Protein AF-A0A661P911-F1 (afdb_monomer)

Foldseek 3Di:
DLQAFAEAEAAAEAEFQAEDFQADDFQGAGRQWWGFADAQAWWDDQFTWGGWDAEDAPFLDTWAIWAGAAQAWTGWTGWDDDDPPDTIGTTGTGHNHNDDPVCVPQHWWIWTYWWYGHHPPDPKDTWTTKITFGGYEYAYAYEYEQELNGEYFREIHEWDAIESITWIYWIFFGYYHYHYPYYHYYNNYYYDRGIYYIYDYDHD

Mean predicted aligned error: 4.5 Å

Structure (mmCIF, N/CA/C/O backbone):
data_AF-A0A661P911-F1
#
_entry.id   AF-A0A661P911-F1
#
loop_
_atom_site.group_PDB
_atom_site.id
_atom_site.type_symbol
_atom_site.label_atom_id
_atom_site.label_alt_id
_atom_site.label_comp_id
_atom_site.label_asym_id
_atom_site.label_entity_id
_atom_site.label_seq_id
_atom_site.pdbx_PDB_ins_code
_atom_site.Cartn_x
_atom_site.Cartn_y
_atom_site.Cartn_z
_atom_site.occupancy
_atom_site.B_iso_or_equiv
_atom_site.auth_seq_id
_atom_site.auth_comp_id
_atom_site.auth_asym_id
_atom_site.auth_atom_id
_atom_site.pdbx_PDB_model_num
ATOM 1 N N . MET A 1 1 ? 5.993 -13.440 -1.292 1.00 37.09 1 MET A N 1
ATOM 2 C CA . MET A 1 1 ? 4.939 -13.949 -0.384 1.00 37.09 1 MET A CA 1
ATOM 3 C C . MET A 1 1 ? 4.801 -13.019 0.808 1.00 37.09 1 MET A C 1
ATOM 5 O O . MET A 1 1 ? 5.767 -12.871 1.540 1.00 37.09 1 MET A O 1
ATOM 9 N N . GLY A 1 2 ? 3.599 -12.496 1.036 1.00 48.66 2 GLY A N 1
ATOM 10 C CA . GLY A 1 2 ? 3.079 -12.134 2.353 1.00 48.66 2 GLY A CA 1
ATOM 11 C C . GLY A 1 2 ? 1.620 -12.583 2.393 1.00 48.66 2 GLY A C 1
ATOM 12 O O . GLY A 1 2 ? 0.729 -11.763 2.309 1.00 48.66 2 GLY A O 1
ATOM 13 N N . ALA A 1 3 ? 1.356 -13.893 2.383 1.00 66.25 3 ALA A N 1
ATOM 14 C CA . ALA A 1 3 ? 0.047 -14.440 1.987 1.00 66.25 3 ALA A CA 1
ATOM 15 C C . ALA A 1 3 ? -1.102 -14.227 2.993 1.00 66.25 3 ALA A C 1
ATOM 17 O O . ALA A 1 3 ? -2.236 -14.582 2.689 1.00 66.25 3 ALA A O 1
ATOM 18 N N . ASN A 1 4 ? -0.830 -13.673 4.177 1.00 88.50 4 ASN A N 1
ATOM 19 C CA . ASN A 1 4 ? -1.811 -13.607 5.254 1.00 88.50 4 ASN A CA 1
ATOM 20 C C . ASN A 1 4 ? -1.926 -12.190 5.806 1.00 88.50 4 ASN A C 1
ATOM 22 O O . ASN A 1 4 ? -0.929 -11.602 6.227 1.00 88.50 4 ASN A O 1
ATOM 26 N N . ALA A 1 5 ? -3.157 -11.686 5.839 1.00 93.31 5 ALA A N 1
ATOM 27 C CA . ALA A 1 5 ? -3.499 -10.491 6.590 1.00 93.31 5 ALA A CA 1
ATOM 28 C C . ALA A 1 5 ? -3.227 -10.695 8.091 1.00 93.31 5 ALA A C 1
ATOM 30 O O . ALA A 1 5 ? -3.344 -11.808 8.613 1.00 93.31 5 ALA A O 1
ATOM 31 N N . LEU A 1 6 ? -2.900 -9.612 8.794 1.00 95.81 6 LEU A N 1
ATOM 32 C CA . LEU A 1 6 ? -2.854 -9.607 10.252 1.00 95.81 6 LEU A CA 1
ATOM 33 C C . LEU A 1 6 ? -4.281 -9.486 10.788 1.00 95.81 6 LEU A C 1
ATOM 35 O O . LEU A 1 6 ? -5.000 -8.560 10.425 1.00 95.81 6 LEU A O 1
ATOM 39 N N . VAL A 1 7 ? -4.682 -10.389 11.679 1.00 96.75 7 VAL A N 1
ATOM 40 C CA . VAL A 1 7 ? -5.990 -10.333 12.339 1.00 96.75 7 VAL A CA 1
ATOM 41 C C . VAL A 1 7 ? -5.791 -10.314 13.849 1.00 96.75 7 VAL A C 1
ATOM 43 O O . VAL A 1 7 ? -5.142 -11.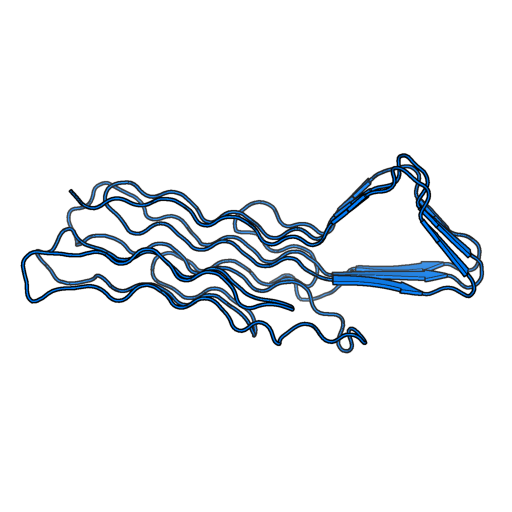199 14.405 1.00 96.75 7 VAL A O 1
ATOM 46 N N . LEU A 1 8 ? -6.362 -9.310 14.512 1.00 97.44 8 LEU A N 1
ATOM 47 C CA . LEU A 1 8 ? -6.410 -9.183 15.964 1.00 97.44 8 LEU A CA 1
ATOM 48 C C . LEU A 1 8 ? -7.851 -9.395 16.432 1.00 97.44 8 LEU A C 1
ATOM 50 O O . LEU A 1 8 ? -8.739 -8.634 16.054 1.00 97.44 8 LEU A O 1
ATOM 54 N N . LEU A 1 9 ? -8.078 -10.419 17.256 1.00 98.06 9 LEU A N 1
ATOM 55 C CA . LEU A 1 9 ? -9.373 -10.684 17.885 1.00 98.06 9 LEU A CA 1
ATOM 56 C C . LEU A 1 9 ? -9.284 -10.355 19.374 1.00 98.06 9 LEU A C 1
ATOM 58 O O . LEU A 1 9 ? -8.458 -10.931 20.085 1.00 98.06 9 LEU A O 1
ATOM 62 N N . VAL A 1 10 ? -10.137 -9.447 19.846 1.00 98.38 10 VAL A N 1
ATOM 63 C CA . VAL A 1 10 ? -10.096 -8.934 21.219 1.00 98.38 10 VAL A CA 1
ATOM 64 C C . VAL A 1 10 ? -11.460 -9.079 21.894 1.00 98.38 10 VAL A C 1
ATOM 66 O O . VAL A 1 10 ? -12.477 -8.562 21.434 1.00 98.38 10 VAL A O 1
ATOM 69 N N . SER A 1 11 ? -11.477 -9.777 23.030 1.00 97.62 11 SER A N 1
ATOM 70 C CA . SER A 1 11 ? -12.652 -9.887 23.900 1.00 97.62 11 SER A CA 1
ATOM 71 C C . SER A 1 11 ? -12.699 -8.685 24.845 1.00 97.62 11 SER A C 1
ATOM 73 O O . SER A 1 11 ? -12.284 -8.784 25.998 1.00 97.62 11 SER A O 1
ATOM 75 N N . GLY A 1 12 ? -13.158 -7.538 24.355 1.00 97.94 12 GLY A N 1
ATOM 76 C CA . GLY A 1 12 ? -13.284 -6.315 25.145 1.00 97.94 12 GLY A CA 1
ATOM 77 C C . GLY A 1 12 ? -13.049 -5.064 24.317 1.00 97.94 12 GLY A C 1
ATOM 78 O O . GLY A 1 12 ? -13.291 -5.060 23.110 1.00 97.94 12 GLY A O 1
ATOM 79 N N . ASP A 1 13 ? -12.587 -4.016 24.990 1.00 98.56 13 ASP A N 1
ATOM 80 C CA . ASP A 1 13 ? -12.221 -2.751 24.366 1.00 98.56 13 ASP A CA 1
ATOM 81 C C . ASP A 1 13 ? -10.786 -2.790 23.822 1.00 98.56 13 ASP A C 1
ATOM 83 O O . ASP A 1 13 ? -9.890 -3.409 24.402 1.00 98.56 13 ASP A O 1
ATOM 87 N N . VAL A 1 14 ? -10.570 -2.091 22.712 1.00 98.62 14 VAL A N 1
ATOM 88 C CA . VAL A 1 14 ? -9.270 -1.858 22.087 1.00 98.62 14 VAL A CA 1
ATOM 89 C C . VAL A 1 14 ? -8.980 -0.366 22.120 1.00 98.62 14 VAL A C 1
ATOM 91 O O . VAL A 1 14 ? -9.755 0.438 21.603 1.00 98.62 14 VAL A O 1
ATOM 94 N N . GLN A 1 15 ? -7.825 -0.007 22.673 1.00 98.50 15 GLN A N 1
ATOM 95 C CA . GLN A 1 15 ? -7.293 1.348 22.629 1.00 98.50 15 GLN A CA 1
ATOM 96 C C . GLN A 1 15 ? -5.965 1.350 21.870 1.00 98.50 15 GLN A C 1
ATOM 98 O O . GLN A 1 15 ? -5.050 0.595 22.200 1.00 98.50 15 GLN A O 1
ATOM 103 N N . ILE A 1 16 ? -5.871 2.191 20.841 1.00 98.44 16 ILE A N 1
ATOM 104 C CA . ILE A 1 16 ? -4.673 2.354 20.015 1.00 98.44 16 ILE A CA 1
ATOM 105 C C . ILE A 1 16 ? -4.121 3.751 20.272 1.00 98.44 16 ILE A C 1
ATOM 107 O O . ILE A 1 16 ? -4.610 4.729 19.708 1.00 98.44 16 ILE A O 1
ATOM 111 N N . ASP A 1 17 ? -3.105 3.821 21.134 1.00 98.06 17 ASP A N 1
ATOM 112 C CA . ASP A 1 17 ? -2.411 5.069 21.488 1.00 98.06 17 ASP A CA 1
ATOM 113 C C . ASP A 1 17 ? -1.090 5.282 20.748 1.00 98.06 17 ASP A C 1
ATOM 115 O O . ASP A 1 17 ? -0.500 6.360 20.821 1.00 98.06 17 ASP A O 1
ATOM 119 N N . GLY A 1 18 ? -0.622 4.248 20.051 1.00 97.56 18 GLY A N 1
ATOM 120 C CA . GLY A 1 18 ? 0.637 4.246 19.320 1.00 97.56 18 GLY A CA 1
ATOM 121 C C . GLY A 1 18 ? 0.460 3.809 17.873 1.00 97.56 18 GLY A C 1
ATOM 122 O O . GLY A 1 18 ? -0.617 3.928 17.291 1.00 97.56 18 GLY A O 1
ATOM 123 N N . ARG A 1 19 ? 1.540 3.282 17.295 1.00 98.12 19 ARG A N 1
ATOM 124 C CA . ARG A 1 19 ? 1.601 2.908 15.883 1.00 98.12 19 ARG A CA 1
ATOM 125 C C . ARG A 1 19 ? 1.423 1.407 15.674 1.00 98.12 19 ARG A C 1
ATOM 127 O O . ARG A 1 19 ? 2.188 0.612 16.213 1.00 98.12 19 ARG A O 1
ATOM 134 N N . ILE A 1 20 ? 0.493 1.043 14.796 1.00 98.06 20 ILE A N 1
ATOM 135 C CA . ILE A 1 20 ? 0.423 -0.263 14.136 1.00 98.06 20 ILE A CA 1
ATOM 136 C C . ILE A 1 20 ? 0.818 -0.057 12.673 1.00 98.06 20 ILE A C 1
ATOM 138 O O . ILE A 1 20 ? 0.279 0.815 11.995 1.00 98.06 20 ILE A O 1
ATOM 142 N N . THR A 1 21 ? 1.759 -0.850 12.168 1.00 97.31 21 THR A N 1
ATOM 143 C CA . THR A 1 21 ? 2.125 -0.815 10.750 1.00 97.31 21 THR A CA 1
ATOM 144 C C . THR A 1 21 ? 2.051 -2.208 10.148 1.00 97.31 21 THR A C 1
ATOM 146 O O . THR A 1 21 ? 2.633 -3.161 10.657 1.00 97.31 21 THR A O 1
ATOM 149 N N . VAL A 1 22 ? 1.302 -2.301 9.058 1.00 97.00 22 VAL A N 1
ATOM 150 C CA . VAL A 1 22 ? 1.354 -3.382 8.073 1.00 97.00 22 VAL A CA 1
ATOM 151 C C . VAL A 1 22 ? 1.816 -2.829 6.722 1.00 97.00 22 VAL A C 1
ATOM 153 O O . VAL A 1 22 ? 1.658 -3.491 5.704 1.00 97.00 22 VAL A O 1
ATOM 156 N N . ALA A 1 23 ? 2.357 -1.606 6.683 1.00 97.00 23 ALA A N 1
ATOM 157 C CA . ALA A 1 23 ? 2.935 -1.029 5.478 1.00 97.00 23 ALA A CA 1
ATOM 158 C C . ALA A 1 23 ? 4.144 -1.848 4.998 1.00 97.00 23 ALA A C 1
ATOM 160 O O . ALA A 1 23 ? 4.754 -2.603 5.753 1.00 97.00 23 ALA A O 1
ATOM 161 N N . THR A 1 24 ? 4.461 -1.696 3.722 1.00 93.31 24 THR A N 1
ATOM 162 C CA . THR A 1 24 ? 5.647 -2.287 3.091 1.00 93.31 24 THR A CA 1
ATOM 163 C C . THR A 1 24 ? 6.900 -1.450 3.352 1.00 93.31 24 THR A C 1
ATOM 165 O O . THR A 1 24 ? 6.819 -0.248 3.612 1.00 93.31 24 THR A O 1
ATOM 168 N N . GLU A 1 25 ? 8.059 -2.086 3.209 1.00 85.75 25 GLU A N 1
ATOM 169 C CA . GLU A 1 25 ? 9.367 -1.429 3.135 1.00 85.75 25 GLU A CA 1
ATOM 170 C C . GLU A 1 25 ? 9.929 -1.688 1.731 1.00 85.75 25 GLU A C 1
ATOM 172 O O . GLU A 1 25 ? 10.211 -2.832 1.359 1.00 85.75 25 GLU A O 1
ATOM 177 N N . ASP A 1 26 ? 10.005 -0.636 0.914 1.00 89.06 26 ASP A N 1
ATOM 178 C CA . ASP A 1 26 ? 10.434 -0.693 -0.489 1.00 89.06 26 ASP A CA 1
ATOM 179 C C . ASP A 1 26 ? 9.675 -1.759 -1.301 1.00 89.06 26 ASP A C 1
ATOM 181 O O . ASP A 1 26 ? 8.447 -1.715 -1.384 1.00 89.06 26 ASP A O 1
ATOM 185 N N . ALA A 1 27 ? 10.386 -2.727 -1.891 1.00 90.81 27 ALA A N 1
ATOM 186 C CA . ALA A 1 27 ? 9.832 -3.811 -2.704 1.00 90.81 27 ALA A CA 1
ATOM 187 C C . ALA A 1 27 ? 9.199 -4.956 -1.880 1.00 90.81 27 ALA A C 1
ATOM 189 O O . ALA A 1 27 ? 8.497 -5.811 -2.438 1.00 90.81 27 ALA A O 1
ATOM 190 N N . THR A 1 28 ? 9.448 -5.002 -0.565 1.00 93.75 28 THR A N 1
ATOM 191 C CA . THR A 1 28 ? 9.055 -6.120 0.306 1.00 93.75 28 THR A CA 1
ATOM 192 C C . THR A 1 28 ? 7.660 -5.916 0.874 1.00 93.75 28 THR A C 1
ATOM 194 O O . THR A 1 28 ? 7.488 -5.214 1.865 1.00 93.75 28 THR A O 1
ATOM 197 N N . ALA A 1 29 ? 6.685 -6.600 0.276 1.00 95.25 29 ALA A N 1
ATOM 198 C CA . ALA A 1 29 ? 5.273 -6.517 0.639 1.00 95.25 29 ALA A CA 1
ATOM 199 C C . ALA A 1 29 ? 4.984 -6.605 2.145 1.00 95.25 29 ALA A C 1
ATOM 201 O O . ALA A 1 29 ? 5.558 -7.435 2.857 1.00 95.25 29 ALA A O 1
ATOM 202 N N . GLY A 1 30 ? 3.991 -5.833 2.592 1.00 95.69 30 GLY A N 1
ATOM 203 C CA . GLY A 1 30 ? 3.436 -5.965 3.937 1.00 95.69 30 GLY A CA 1
ATOM 204 C C . GLY A 1 30 ? 2.641 -7.271 4.134 1.00 95.69 30 GLY A C 1
ATOM 205 O O . GLY A 1 30 ? 2.329 -7.973 3.165 1.00 95.69 30 GLY A O 1
ATOM 206 N N . PRO A 1 31 ? 2.257 -7.618 5.378 1.00 95.50 31 PRO A N 1
ATOM 207 C CA . PRO A 1 31 ? 1.421 -8.788 5.662 1.00 95.50 31 PRO A CA 1
ATOM 208 C C . PRO A 1 31 ? 0.109 -8.764 4.868 1.00 95.50 31 PRO A C 1
ATOM 210 O O . PRO A 1 31 ? -0.667 -7.832 5.009 1.00 95.50 31 PRO A O 1
ATOM 213 N N . GLY A 1 32 ? -0.164 -9.759 4.029 1.00 94.31 32 GLY A N 1
ATOM 214 C CA . GLY A 1 32 ? -1.353 -9.812 3.167 1.00 94.31 32 GLY A CA 1
ATOM 215 C C . GLY A 1 32 ? -1.187 -9.103 1.818 1.00 94.31 32 GLY A C 1
ATOM 216 O O . GLY A 1 32 ? -2.081 -9.208 0.979 1.00 94.31 32 GLY A O 1
ATOM 217 N N . GLY A 1 33 ? -0.081 -8.383 1.606 1.00 95.81 33 GLY A N 1
ATOM 218 C CA . GLY A 1 33 ? 0.253 -7.701 0.357 1.00 95.81 33 GLY A CA 1
ATOM 219 C C . GLY A 1 33 ? 1.083 -8.556 -0.608 1.00 95.81 33 GLY A C 1
ATOM 220 O O . GLY A 1 33 ? 1.529 -9.668 -0.297 1.00 95.81 33 GLY A O 1
ATOM 221 N N . TYR A 1 34 ? 1.323 -8.002 -1.795 1.00 96.94 34 TYR A N 1
ATOM 222 C CA . TYR A 1 34 ? 2.104 -8.626 -2.864 1.00 96.94 34 TYR A CA 1
ATOM 223 C C . TYR A 1 34 ? 3.406 -7.877 -3.151 1.00 96.94 34 TYR A C 1
ATOM 225 O O . TYR A 1 34 ? 3.497 -6.666 -2.959 1.00 96.94 34 TYR A O 1
ATOM 233 N N . ALA A 1 35 ? 4.436 -8.612 -3.574 1.00 96.94 35 ALA A N 1
ATOM 234 C CA . ALA A 1 35 ? 5.762 -8.051 -3.810 1.00 96.94 35 ALA A CA 1
ATOM 235 C C . ALA A 1 35 ? 5.790 -7.182 -5.072 1.00 96.94 35 ALA A C 1
ATOM 237 O O . ALA A 1 35 ? 5.027 -7.405 -6.015 1.00 96.94 35 ALA A O 1
ATOM 238 N N . GLY A 1 36 ? 6.690 -6.202 -5.089 1.00 97.31 36 GLY A N 1
ATOM 239 C CA . GLY A 1 36 ? 7.005 -5.472 -6.310 1.00 97.31 36 GLY A CA 1
ATOM 240 C C . GLY A 1 36 ? 7.669 -6.368 -7.356 1.00 97.31 36 GLY A C 1
ATOM 241 O O . GLY A 1 36 ? 8.232 -7.418 -7.040 1.00 97.31 36 GLY A O 1
ATOM 242 N N . GLY A 1 37 ? 7.597 -5.950 -8.615 1.00 97.38 37 GLY A N 1
ATOM 243 C CA . GLY A 1 37 ? 8.190 -6.667 -9.735 1.00 97.38 37 GLY A CA 1
ATOM 244 C C . GLY A 1 37 ? 9.710 -6.611 -9.687 1.00 97.38 37 GLY A C 1
ATOM 245 O O . GLY A 1 37 ? 10.296 -5.584 -9.336 1.00 97.38 37 GLY A O 1
ATOM 246 N N . ALA A 1 38 ? 10.354 -7.705 -10.085 1.00 96.00 38 ALA A N 1
ATOM 247 C CA . ALA A 1 38 ? 11.765 -7.673 -10.425 1.00 96.00 38 ALA A CA 1
ATOM 248 C C . ALA A 1 38 ? 11.993 -6.791 -11.665 1.00 96.00 38 ALA A C 1
ATOM 250 O O . ALA A 1 38 ? 11.060 -6.392 -12.365 1.00 96.00 38 ALA A O 1
ATOM 251 N N . VAL A 1 39 ? 13.259 -6.499 -11.953 1.00 93.25 39 VAL A N 1
ATOM 252 C CA . VAL A 1 39 ? 13.665 -5.758 -13.154 1.00 93.25 39 VAL A CA 1
ATOM 253 C C . VAL A 1 39 ? 13.028 -6.360 -14.408 1.00 93.25 39 VAL A C 1
ATOM 255 O O . VAL A 1 39 ? 13.153 -7.555 -14.668 1.00 93.25 39 VAL A O 1
ATOM 258 N N . GLY A 1 40 ? 12.348 -5.517 -15.184 1.00 93.00 40 GLY A N 1
ATOM 259 C CA . GLY A 1 40 ? 11.682 -5.888 -16.429 1.00 93.00 40 GLY A CA 1
ATOM 260 C C . GLY A 1 40 ? 10.414 -6.728 -16.261 1.00 93.00 40 GLY A C 1
ATOM 261 O O . GLY A 1 40 ? 9.873 -7.191 -17.265 1.00 93.00 40 GLY A O 1
ATOM 262 N N . THR A 1 41 ? 9.922 -6.943 -15.037 1.00 96.75 41 THR A N 1
ATOM 263 C CA . THR A 1 41 ? 8.712 -7.735 -14.786 1.00 96.75 41 THR A CA 1
ATOM 264 C C . THR A 1 41 ? 7.587 -6.890 -14.204 1.00 96.75 41 THR A C 1
ATOM 266 O O . THR A 1 41 ? 7.806 -5.874 -13.542 1.00 96.75 41 THR A O 1
ATOM 269 N N . ALA A 1 42 ? 6.351 -7.329 -14.447 1.00 98.00 42 ALA A N 1
ATOM 270 C CA . ALA A 1 42 ? 5.197 -6.832 -13.709 1.00 98.00 42 ALA A CA 1
ATOM 271 C C . ALA A 1 42 ? 5.372 -7.097 -12.205 1.00 98.00 42 ALA A C 1
ATOM 273 O O . ALA A 1 42 ? 6.169 -7.957 -11.808 1.00 98.00 42 ALA A O 1
ATOM 274 N N . GLY A 1 43 ? 4.632 -6.352 -11.387 1.00 97.56 43 GLY A N 1
ATOM 275 C CA . GLY A 1 43 ? 4.515 -6.666 -9.967 1.00 97.56 43 GLY A CA 1
ATOM 276 C C . GLY A 1 43 ? 3.660 -7.903 -9.713 1.00 97.56 43 GLY A C 1
ATOM 277 O O . GLY A 1 43 ? 3.011 -8.429 -10.621 1.00 97.56 43 GLY A O 1
ATOM 278 N N . ASP A 1 44 ? 3.632 -8.348 -8.461 1.00 96.94 44 ASP A N 1
ATOM 279 C CA . ASP A 1 44 ? 2.738 -9.418 -8.040 1.00 96.94 44 ASP A CA 1
ATOM 280 C C . ASP A 1 44 ? 1.372 -8.863 -7.607 1.00 96.94 44 ASP A C 1
ATOM 282 O O . ASP A 1 44 ? 1.232 -7.727 -7.142 1.00 96.94 44 ASP A O 1
ATOM 286 N N . GLY A 1 45 ? 0.359 -9.724 -7.680 1.00 95.44 45 GLY A N 1
ATOM 287 C CA . GLY A 1 45 ? -0.985 -9.448 -7.186 1.00 95.44 45 GLY A CA 1
ATOM 288 C C . GLY A 1 45 ? -2.002 -9.144 -8.286 1.00 95.44 45 GLY A C 1
ATOM 289 O O . GLY A 1 45 ? -1.648 -8.880 -9.435 1.00 95.44 45 GLY A O 1
ATOM 290 N N . PRO A 1 46 ? -3.299 -9.207 -7.952 1.00 95.25 46 PRO A N 1
ATOM 291 C CA . PRO A 1 46 ? -4.377 -9.100 -8.933 1.00 95.25 46 PRO A CA 1
ATOM 292 C C . PRO A 1 46 ? -4.496 -7.706 -9.573 1.00 95.25 46 PRO A C 1
ATOM 294 O O . PRO A 1 46 ? -5.113 -7.578 -10.629 1.00 95.25 46 PRO A O 1
ATOM 297 N N . CYS A 1 47 ? -3.899 -6.676 -8.962 1.00 96.88 47 CYS A N 1
ATOM 298 C CA . CYS A 1 47 ? -3.882 -5.300 -9.460 1.00 96.88 47 CYS A CA 1
ATOM 299 C C . CYS A 1 47 ? -2.457 -4.759 -9.615 1.00 96.88 47 CYS A C 1
ATOM 301 O O . CYS A 1 47 ? -2.198 -3.574 -9.389 1.00 96.88 47 CYS A O 1
ATOM 303 N N . ALA A 1 48 ? -1.519 -5.635 -9.966 1.00 98.00 48 ALA A N 1
ATOM 304 C CA . ALA A 1 48 ? -0.136 -5.256 -10.189 1.00 98.00 48 ALA A CA 1
ATOM 305 C C . ALA A 1 48 ? 0.023 -4.273 -11.353 1.00 98.00 48 ALA A C 1
ATOM 307 O O . ALA A 1 48 ? -0.730 -4.308 -12.329 1.00 98.00 48 ALA A O 1
ATOM 308 N N . GLY A 1 49 ? 1.045 -3.425 -11.261 1.00 98.31 49 GLY A N 1
ATOM 309 C CA . GLY A 1 49 ? 1.500 -2.643 -12.406 1.00 98.31 49 GLY A CA 1
ATOM 310 C C . GLY A 1 49 ? 2.208 -3.524 -13.440 1.00 98.31 49 GLY A C 1
ATOM 311 O O . GLY A 1 49 ? 2.841 -4.523 -13.086 1.00 98.31 49 GLY A O 1
ATOM 312 N N . LEU A 1 50 ? 2.118 -3.155 -14.720 1.00 98.25 50 LEU A N 1
ATOM 313 C CA . LEU A 1 50 ? 2.798 -3.854 -15.813 1.00 98.25 50 LEU A CA 1
ATOM 314 C C . LEU A 1 50 ? 4.181 -3.256 -16.085 1.00 98.25 50 LEU A C 1
ATOM 316 O O . LEU A 1 50 ? 4.383 -2.049 -15.946 1.00 98.25 50 LEU A O 1
ATOM 320 N N . ALA A 1 51 ? 5.129 -4.099 -16.500 1.00 96.00 51 ALA A N 1
ATOM 321 C CA . ALA A 1 51 ? 6.444 -3.642 -16.942 1.00 96.00 51 ALA A CA 1
ATOM 322 C C . ALA A 1 51 ? 6.335 -2.730 -18.169 1.00 96.00 51 ALA A C 1
ATOM 324 O O . ALA A 1 51 ? 5.439 -2.890 -19.002 1.00 96.00 51 ALA A O 1
ATOM 325 N N . GLY A 1 52 ? 7.276 -1.794 -18.280 1.00 92.88 52 GLY A N 1
ATOM 326 C CA . GLY A 1 52 ? 7.510 -1.065 -19.520 1.00 92.88 52 GLY A CA 1
ATOM 327 C C . GLY A 1 52 ? 8.123 -1.950 -20.612 1.00 92.88 52 GLY A C 1
ATOM 328 O O . GLY A 1 52 ? 8.327 -3.151 -20.443 1.00 92.88 52 GLY A O 1
ATOM 329 N N . SER A 1 53 ? 8.463 -1.337 -21.739 1.00 89.50 53 SER A N 1
ATOM 330 C CA . SER A 1 53 ? 9.199 -1.953 -22.844 1.00 89.50 53 SER A CA 1
ATOM 331 C C . SER A 1 53 ? 10.597 -1.344 -23.028 1.00 89.50 53 SER A C 1
ATOM 333 O O . SER A 1 53 ? 10.871 -0.230 -22.576 1.00 89.50 53 SER A O 1
ATOM 335 N N . GLY A 1 54 ? 11.485 -2.092 -23.694 1.00 75.44 54 GLY A N 1
ATOM 336 C CA . GLY A 1 54 ? 12.859 -1.674 -23.993 1.00 75.44 54 GLY A CA 1
ATOM 337 C C . GLY A 1 54 ? 13.842 -2.837 -23.895 1.00 75.44 54 GLY A C 1
ATOM 338 O O . GLY A 1 54 ? 14.278 -3.192 -22.810 1.00 75.44 54 GLY A O 1
ATOM 339 N N . THR A 1 55 ? 14.153 -3.474 -25.023 1.00 62.78 55 THR A N 1
ATOM 340 C CA . THR A 1 55 ? 15.152 -4.562 -25.104 1.00 62.78 55 THR A CA 1
ATOM 341 C C . THR A 1 55 ? 15.886 -4.587 -26.444 1.00 62.78 55 THR A C 1
ATOM 343 O O . THR A 1 55 ? 16.564 -5.569 -26.752 1.00 62.78 55 THR A O 1
ATOM 346 N N . TYR A 1 56 ? 15.775 -3.543 -27.274 1.00 57.22 56 TYR A N 1
ATOM 347 C CA . TYR A 1 56 ? 16.424 -3.577 -28.581 1.00 57.22 56 TYR A CA 1
ATOM 348 C C . TYR A 1 56 ? 17.946 -3.451 -28.430 1.00 57.22 56 TYR A C 1
ATOM 350 O O . TYR A 1 56 ? 18.426 -2.483 -27.837 1.00 57.22 56 TYR A O 1
ATOM 358 N N . PRO A 1 57 ? 18.731 -4.403 -28.970 1.00 58.69 57 PRO A N 1
ATOM 359 C CA . PRO A 1 57 ? 20.177 -4.259 -29.029 1.00 58.69 57 PRO A CA 1
ATOM 360 C C . PRO A 1 57 ? 20.527 -3.004 -29.839 1.00 58.69 57 PRO A C 1
ATOM 362 O O . PRO A 1 57 ? 20.305 -2.971 -31.047 1.00 58.69 57 PRO A O 1
ATOM 365 N N . GLY A 1 58 ? 21.063 -1.981 -29.168 1.00 64.62 58 GLY A N 1
ATOM 366 C CA . GLY A 1 58 ? 21.497 -0.727 -29.791 1.00 64.62 58 GLY A CA 1
ATOM 367 C C . GLY A 1 58 ? 20.607 0.497 -29.546 1.00 64.62 58 GLY A C 1
ATOM 368 O O . GLY A 1 58 ? 21.019 1.578 -29.952 1.00 64.62 58 GLY A O 1
ATOM 369 N N . ASP A 1 59 ? 19.460 0.360 -28.867 1.00 70.44 59 ASP A N 1
ATOM 370 C CA . ASP A 1 59 ? 18.694 1.506 -28.352 1.00 70.44 59 ASP A CA 1
ATOM 371 C C . ASP A 1 59 ? 18.928 1.659 -26.843 1.00 70.44 59 ASP A C 1
ATOM 373 O O . ASP A 1 59 ? 18.665 0.741 -26.065 1.00 70.44 59 ASP A O 1
ATOM 377 N N . ASN A 1 60 ? 19.380 2.843 -26.425 1.00 75.38 60 ASN A N 1
ATOM 378 C CA . ASN A 1 60 ? 19.583 3.204 -25.014 1.00 75.38 60 ASN A CA 1
ATOM 379 C C . ASN A 1 60 ? 18.298 3.742 -24.361 1.00 75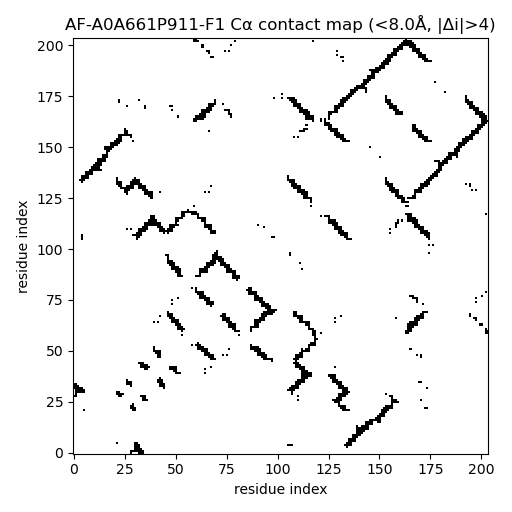.38 60 ASN A C 1
ATOM 381 O O . ASN A 1 60 ? 18.333 4.486 -23.383 1.00 75.38 60 ASN A O 1
ATOM 385 N N . CYS A 1 61 ? 17.145 3.391 -24.923 1.00 82.81 61 CYS A N 1
ATOM 386 C CA . CYS A 1 61 ? 15.862 3.860 -24.447 1.00 82.81 61 CYS A CA 1
ATOM 387 C C . CYS A 1 61 ? 15.052 2.756 -23.790 1.00 82.81 61 CYS A C 1
ATOM 389 O O . CYS A 1 61 ? 14.936 1.641 -24.297 1.00 82.81 61 CYS A O 1
ATOM 391 N N . THR A 1 62 ? 14.337 3.138 -22.744 1.00 89.19 62 THR A N 1
ATOM 392 C CA . THR A 1 62 ? 13.401 2.269 -22.031 1.00 89.19 62 THR A CA 1
ATOM 393 C C . THR A 1 62 ? 12.276 3.087 -21.460 1.00 89.19 62 THR A C 1
ATOM 395 O O . THR A 1 62 ? 12.481 4.230 -21.065 1.00 89.19 62 THR A O 1
ATOM 398 N N . SER A 1 63 ? 11.091 2.510 -21.386 1.00 92.38 63 SER A N 1
ATOM 399 C CA . SER A 1 63 ? 9.969 3.143 -20.700 1.00 92.38 63 SER A CA 1
ATOM 400 C C . SER A 1 63 ? 9.896 2.699 -19.236 1.00 92.38 63 SER A C 1
ATOM 402 O O . SER A 1 63 ? 10.311 1.584 -18.911 1.00 92.38 63 SER A O 1
ATOM 404 N N . GLY A 1 64 ? 9.298 3.519 -18.374 1.00 94.56 64 GLY A N 1
ATOM 405 C CA . GLY A 1 64 ? 9.075 3.179 -16.969 1.00 94.56 64 GLY A CA 1
ATOM 406 C C . GLY A 1 64 ? 8.002 2.105 -16.755 1.00 94.56 64 GLY A C 1
ATOM 407 O O . GLY A 1 64 ? 7.105 1.917 -17.585 1.00 94.56 64 GLY A O 1
ATOM 408 N N . GLY A 1 65 ? 8.086 1.421 -15.615 1.00 96.62 65 GLY A N 1
ATOM 409 C CA . GLY A 1 65 ? 7.076 0.480 -15.136 1.00 96.62 65 GLY A CA 1
ATOM 410 C C . GLY A 1 65 ? 5.824 1.184 -14.602 1.00 96.62 65 GLY A C 1
ATOM 411 O O . GLY A 1 65 ? 5.889 2.297 -14.082 1.00 96.62 65 GLY A O 1
ATOM 412 N N . GLY A 1 66 ? 4.667 0.534 -14.728 1.00 98.25 66 GLY A N 1
ATOM 413 C CA . GLY A 1 66 ? 3.411 1.017 -14.158 1.00 98.25 66 GLY A CA 1
ATOM 414 C C . GLY A 1 66 ? 3.325 0.766 -12.651 1.00 98.25 66 GLY A C 1
ATOM 415 O O . GLY A 1 66 ? 3.838 -0.233 -12.142 1.00 98.25 66 GLY A O 1
ATOM 416 N N . GLY A 1 67 ? 2.656 1.664 -11.930 1.00 98.44 67 GLY A N 1
ATOM 417 C CA . GLY A 1 67 ? 2.328 1.492 -10.514 1.00 98.44 67 GLY A CA 1
ATOM 418 C C . GLY A 1 67 ? 1.117 0.581 -10.307 1.00 98.44 67 GLY A C 1
ATOM 419 O O . GLY A 1 67 ? 0.272 0.445 -11.191 1.00 98.44 67 GLY A O 1
ATOM 420 N N . ALA A 1 68 ? 1.007 -0.042 -9.139 1.00 98.12 68 ALA A N 1
ATOM 421 C CA . ALA A 1 68 ? -0.131 -0.892 -8.797 1.00 98.12 68 ALA A CA 1
ATOM 422 C C . ALA A 1 68 ? -1.384 -0.100 -8.412 1.00 98.12 68 ALA A C 1
ATOM 424 O O . ALA A 1 68 ? -1.308 1.030 -7.927 1.00 98.12 68 ALA A O 1
ATOM 425 N N . GLY A 1 69 ? -2.544 -0.733 -8.586 1.00 97.00 69 GLY A N 1
ATOM 426 C CA . GLY A 1 69 ? -3.834 -0.230 -8.119 1.00 97.00 69 GLY A CA 1
ATOM 427 C C . GLY A 1 69 ? -4.392 -1.045 -6.950 1.00 97.00 69 GLY A C 1
ATOM 428 O O . GLY A 1 69 ? -3.935 -2.150 -6.660 1.00 97.00 69 GLY A O 1
ATOM 429 N N . TYR A 1 70 ? -5.398 -0.494 -6.265 1.00 95.88 70 TYR A N 1
ATOM 430 C CA . TYR A 1 70 ? -6.171 -1.232 -5.252 1.00 95.88 70 TYR A CA 1
ATOM 431 C C . TYR A 1 70 ? -7.668 -0.928 -5.340 1.00 95.88 70 TYR A C 1
ATOM 433 O O . TYR A 1 70 ? -8.420 -1.758 -5.842 1.00 95.88 70 TYR A O 1
ATOM 441 N N . ALA A 1 71 ? -8.081 0.267 -4.900 1.00 93.75 71 ALA A N 1
ATOM 442 C CA . ALA A 1 71 ? -9.447 0.802 -5.030 1.00 93.75 71 ALA A CA 1
ATOM 443 C C . ALA A 1 71 ? -9.567 1.885 -6.124 1.00 93.75 71 ALA A C 1
ATOM 445 O O . ALA A 1 71 ? -10.659 2.327 -6.473 1.00 93.75 71 ALA A O 1
ATOM 446 N N . ALA A 1 72 ? -8.424 2.321 -6.656 1.00 95.06 72 ALA A N 1
ATOM 447 C CA . ALA A 1 72 ? -8.290 3.184 -7.819 1.00 95.06 72 ALA A CA 1
ATOM 448 C C . ALA A 1 72 ? -7.145 2.651 -8.697 1.00 95.06 72 ALA A C 1
ATOM 450 O O . ALA A 1 72 ? -6.260 1.963 -8.166 1.00 95.06 72 ALA A O 1
ATOM 451 N N . PRO A 1 73 ? -7.171 2.906 -10.019 1.00 97.88 73 PRO A N 1
ATOM 452 C CA . PRO A 1 73 ? -6.093 2.489 -10.907 1.00 97.88 73 PRO A CA 1
ATOM 453 C C . PRO A 1 73 ? -4.745 3.084 -10.495 1.00 97.88 73 PRO A C 1
ATOM 455 O O . PRO A 1 73 ? -4.683 4.220 -10.021 1.00 97.88 73 PRO A O 1
ATOM 458 N N . GLY A 1 74 ? -3.674 2.325 -10.714 1.00 98.12 74 GLY A N 1
ATOM 459 C CA . GLY A 1 74 ? -2.307 2.817 -10.574 1.00 98.12 74 GLY A CA 1
ATOM 460 C C . GLY A 1 74 ? -1.910 3.773 -11.705 1.00 98.12 74 GLY A C 1
ATOM 461 O O . GLY A 1 74 ? -2.528 3.805 -12.772 1.00 98.12 74 GLY A O 1
ATOM 462 N N . GLY A 1 75 ? -0.850 4.551 -11.481 1.00 98.12 75 GLY A N 1
ATOM 463 C CA . GLY A 1 75 ? -0.261 5.405 -12.516 1.00 98.12 75 GLY A CA 1
ATOM 464 C C . GLY A 1 75 ? 0.453 4.587 -13.596 1.00 98.12 75 GLY A C 1
ATOM 465 O O . GLY A 1 75 ? 1.064 3.562 -13.299 1.00 98.12 75 GLY A O 1
ATOM 466 N N . SER A 1 76 ? 0.394 5.042 -14.849 1.00 98.00 76 SER A N 1
ATOM 467 C CA . SER A 1 76 ? 1.245 4.485 -15.913 1.00 98.00 76 SER A CA 1
ATOM 468 C C . SER A 1 76 ? 2.682 4.989 -15.768 1.00 98.00 76 SER A C 1
ATOM 470 O O . SER A 1 76 ? 2.901 6.077 -15.232 1.00 98.00 76 SER A O 1
ATOM 472 N N . GLY A 1 77 ? 3.647 4.214 -16.260 1.00 95.69 77 GLY A N 1
ATOM 473 C CA . GLY A 1 77 ? 5.047 4.627 -16.309 1.00 95.69 77 GLY A CA 1
ATOM 474 C C . GLY A 1 77 ? 5.309 5.769 -17.300 1.00 95.69 77 GLY A C 1
ATOM 475 O O . GLY A 1 77 ? 4.437 6.179 -18.070 1.00 95.69 77 GLY A O 1
ATOM 476 N N . GLY A 1 78 ? 6.544 6.273 -17.305 1.00 92.88 78 GLY A N 1
ATOM 477 C CA . GLY A 1 78 ? 7.001 7.237 -18.309 1.00 92.88 78 GLY A CA 1
ATOM 478 C C . GLY A 1 78 ? 7.196 6.585 -19.680 1.00 92.88 78 GLY A C 1
ATOM 479 O O . GLY A 1 78 ? 7.767 5.500 -19.779 1.00 92.88 78 GLY A O 1
ATOM 480 N N . VAL A 1 79 ? 6.738 7.248 -20.743 1.00 90.44 79 VAL A N 1
ATOM 481 C CA . VAL A 1 79 ? 7.033 6.867 -22.135 1.00 90.44 79 VAL A CA 1
ATOM 482 C C . VAL A 1 79 ? 8.439 7.347 -22.483 1.00 90.44 79 VAL A C 1
ATOM 484 O O . VAL A 1 79 ? 8.784 8.481 -22.151 1.00 90.44 79 VAL A O 1
ATOM 487 N N . SER A 1 80 ? 9.221 6.537 -23.195 1.00 85.50 80 SER A N 1
ATOM 488 C CA . SER A 1 80 ? 10.455 7.011 -23.827 1.00 85.50 80 SER A CA 1
ATOM 489 C C . SER A 1 80 ? 10.262 7.195 -25.330 1.00 85.50 80 SER A C 1
ATOM 491 O O . SER A 1 80 ? 9.638 6.380 -26.018 1.00 85.50 80 SER A O 1
ATOM 493 N N . ILE A 1 81 ? 10.767 8.326 -25.823 1.00 78.56 81 ILE A N 1
ATOM 494 C CA . ILE A 1 81 ? 10.730 8.715 -27.231 1.00 78.56 81 ILE A CA 1
ATOM 495 C C . ILE A 1 81 ? 12.157 8.602 -27.753 1.00 78.56 81 ILE A C 1
ATOM 497 O O . ILE A 1 81 ? 13.018 9.388 -27.366 1.00 78.56 81 ILE A O 1
ATOM 501 N N . CYS A 1 82 ? 12.397 7.628 -28.623 1.00 75.88 82 CYS A N 1
ATOM 502 C CA . CYS A 1 82 ? 13.693 7.428 -29.269 1.00 75.88 82 CYS A CA 1
ATOM 503 C C . CYS A 1 82 ? 13.681 8.013 -30.673 1.00 75.88 82 CYS A C 1
ATOM 505 O O . CYS A 1 82 ? 12.637 8.420 -31.192 1.00 75.88 82 CYS A O 1
ATOM 507 N N . SER A 1 83 ? 14.846 7.997 -31.321 1.00 71.81 83 SER A N 1
ATOM 508 C CA . SER A 1 83 ? 14.943 8.171 -32.769 1.00 71.81 83 SER A CA 1
ATOM 509 C C . SER A 1 83 ? 13.897 7.278 -33.446 1.00 71.81 83 SER A C 1
ATOM 511 O O . SER A 1 83 ? 13.916 6.057 -33.293 1.00 71.81 83 SER A O 1
ATOM 513 N N . ALA A 1 84 ? 12.928 7.890 -34.131 1.00 61.16 84 ALA A N 1
ATOM 514 C CA . ALA A 1 84 ? 11.809 7.166 -34.726 1.00 61.16 84 ALA A CA 1
ATOM 515 C C . ALA A 1 84 ? 12.319 6.021 -35.630 1.00 61.16 84 ALA A C 1
ATOM 517 O O . ALA A 1 84 ? 13.294 6.227 -36.360 1.00 61.16 84 ALA A O 1
ATOM 518 N N . PRO A 1 85 ? 11.670 4.839 -35.622 1.00 63.84 85 PRO A N 1
ATOM 519 C CA . PRO A 1 85 ? 10.298 4.578 -35.163 1.00 63.84 85 PRO A CA 1
ATOM 520 C C . PRO A 1 85 ? 10.155 3.965 -33.751 1.00 63.84 85 PRO A C 1
ATOM 522 O O . PRO A 1 85 ? 9.066 3.506 -33.403 1.00 63.84 85 PRO A O 1
ATOM 525 N N . ASN A 1 86 ? 11.208 3.943 -32.932 1.00 69.38 86 ASN A N 1
ATOM 526 C CA . ASN A 1 86 ? 11.296 3.045 -31.771 1.00 69.38 86 ASN A CA 1
ATOM 527 C C . ASN A 1 86 ? 10.737 3.639 -30.462 1.00 69.38 86 ASN A C 1
ATOM 529 O O . ASN A 1 86 ? 11.414 3.663 -29.440 1.00 69.38 86 ASN A O 1
ATOM 533 N N . ASN A 1 87 ? 9.494 4.129 -30.464 1.00 81.44 87 ASN A N 1
ATOM 534 C CA . ASN A 1 87 ? 8.860 4.573 -29.217 1.00 81.44 87 ASN A CA 1
ATOM 535 C C . ASN A 1 87 ? 8.502 3.370 -28.337 1.00 81.44 87 ASN A C 1
ATOM 537 O O . ASN A 1 87 ? 7.821 2.443 -28.785 1.00 81.44 87 ASN A O 1
ATOM 541 N N . HIS A 1 88 ? 8.901 3.420 -27.069 1.00 86.06 88 HIS A N 1
ATOM 542 C CA . HIS A 1 88 ? 8.598 2.371 -26.105 1.00 86.06 88 HIS A CA 1
ATOM 543 C C . HIS A 1 88 ? 7.340 2.717 -25.314 1.00 86.06 88 HIS A C 1
ATOM 545 O O . HIS A 1 88 ? 7.246 3.763 -24.670 1.00 86.06 88 HIS A O 1
ATOM 551 N N . ALA A 1 89 ? 6.356 1.819 -25.363 1.00 91.25 89 ALA A N 1
ATOM 552 C CA . ALA A 1 89 ? 5.134 1.956 -24.587 1.00 91.25 89 ALA A CA 1
ATOM 553 C C . ALA A 1 89 ? 5.446 1.829 -23.093 1.00 91.25 89 ALA A C 1
ATOM 555 O O . ALA A 1 89 ? 6.106 0.872 -22.683 1.00 91.25 89 ALA A O 1
ATOM 556 N N . ALA A 1 90 ? 4.933 2.779 -22.310 1.00 94.06 90 ALA A N 1
ATOM 557 C CA . ALA A 1 90 ? 4.987 2.750 -20.857 1.00 94.06 90 ALA A CA 1
ATOM 558 C C . ALA A 1 90 ? 4.280 1.525 -20.277 1.00 94.06 90 ALA A C 1
ATOM 560 O O . ALA A 1 90 ? 3.275 1.053 -20.817 1.00 94.06 90 ALA A O 1
ATOM 561 N N . GLY A 1 91 ? 4.770 1.068 -19.126 1.00 96.88 91 GLY A N 1
ATOM 562 C CA . GLY A 1 91 ? 4.070 0.078 -18.329 1.00 96.88 91 GLY A CA 1
ATOM 563 C C . GLY A 1 91 ? 2.716 0.622 -17.883 1.00 96.88 91 GLY A C 1
ATOM 564 O O . GLY A 1 91 ? 2.632 1.709 -17.303 1.00 96.88 91 GLY A O 1
ATOM 565 N N . ALA A 1 92 ? 1.643 -0.111 -18.173 1.00 98.12 92 ALA A N 1
ATOM 566 C CA . ALA A 1 92 ? 0.308 0.277 -17.736 1.00 98.12 92 ALA A CA 1
ATOM 567 C C . ALA A 1 92 ? 0.186 0.153 -16.212 1.00 98.12 92 ALA A C 1
ATOM 569 O O . ALA A 1 92 ? 0.699 -0.794 -15.609 1.00 98.12 92 ALA A O 1
ATOM 570 N N . GLY A 1 93 ? -0.523 1.097 -15.596 1.00 98.12 93 GLY A N 1
ATOM 571 C CA . GLY A 1 93 ? -0.885 0.995 -14.188 1.00 98.12 93 GLY A CA 1
ATOM 572 C C . GLY A 1 93 ? -1.827 -0.183 -13.928 1.00 98.12 93 GLY A C 1
ATOM 573 O O . GLY A 1 93 ? -2.622 -0.565 -14.791 1.00 98.12 93 GLY A O 1
ATOM 574 N N . GLY A 1 94 ? -1.743 -0.757 -12.732 1.00 97.94 94 GLY A N 1
ATOM 575 C CA . GLY A 1 94 ? -2.618 -1.842 -12.316 1.00 97.94 94 GLY A CA 1
ATOM 576 C C . GLY A 1 94 ? -4.081 -1.397 -12.202 1.00 97.94 94 GLY A C 1
ATOM 577 O O . GLY A 1 94 ? -4.349 -0.225 -11.908 1.00 97.94 94 GLY A O 1
ATOM 578 N N . PRO A 1 95 ? -5.052 -2.303 -12.423 1.00 95.69 95 PRO A N 1
ATOM 579 C CA . PRO A 1 95 ? -6.465 -1.975 -12.270 1.00 95.69 95 PRO A CA 1
ATOM 580 C C . PRO A 1 95 ? -6.791 -1.543 -10.832 1.00 95.69 95 PRO A C 1
ATOM 582 O O . PRO A 1 95 ? -6.104 -1.888 -9.882 1.00 95.69 95 PRO A O 1
ATOM 585 N N . GLY A 1 96 ? -7.856 -0.767 -10.651 1.00 91.25 96 GLY A N 1
ATOM 586 C CA . GLY A 1 96 ? -8.279 -0.258 -9.341 1.00 91.25 96 GLY A CA 1
ATOM 587 C C . GLY A 1 96 ? -9.353 -1.084 -8.648 1.00 91.25 96 GLY A C 1
ATOM 588 O O . GLY A 1 96 ? -10.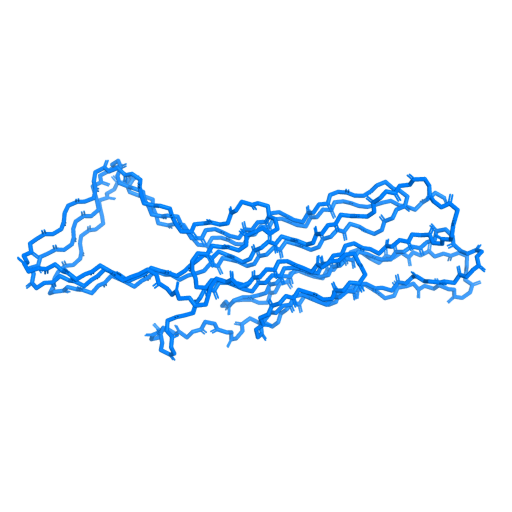157 -0.516 -7.921 1.00 91.25 96 GLY A O 1
ATOM 589 N N . THR A 1 97 ? -9.456 -2.376 -8.955 1.00 93.81 97 THR A N 1
ATOM 590 C CA . THR A 1 97 ? -10.646 -3.188 -8.646 1.00 93.81 97 THR A CA 1
ATOM 591 C C . THR A 1 97 ? -10.360 -4.369 -7.720 1.00 93.81 97 THR A C 1
ATOM 593 O O . THR A 1 97 ? -11.155 -5.303 -7.666 1.00 93.81 97 THR A O 1
ATOM 596 N N . CYS A 1 98 ? -9.221 -4.370 -7.024 1.00 90.06 98 CYS A N 1
ATOM 597 C CA . CYS A 1 98 ? -8.831 -5.473 -6.139 1.00 90.06 98 CYS A CA 1
ATOM 598 C C . CYS A 1 98 ? -9.304 -5.292 -4.703 1.00 90.06 98 CYS A C 1
ATOM 600 O O . CYS A 1 98 ? -9.487 -6.282 -3.998 1.00 90.06 98 CYS A O 1
ATOM 602 N N . GLY A 1 99 ? -9.535 -4.049 -4.281 1.00 87.44 99 GLY A N 1
ATOM 603 C CA . GLY A 1 99 ? -10.251 -3.754 -3.049 1.00 87.44 99 GLY A CA 1
ATOM 604 C C . GLY A 1 99 ? -11.760 -3.857 -3.250 1.00 87.44 99 GLY A C 1
ATOM 605 O O . GLY A 1 99 ? -12.298 -3.396 -4.257 1.00 87.44 99 GLY A O 1
ATOM 606 N N . THR A 1 100 ? -12.462 -4.415 -2.267 1.00 89.44 100 THR A N 1
ATOM 607 C CA . THR A 1 100 ? -13.926 -4.323 -2.168 1.00 89.44 100 THR A CA 1
ATOM 608 C C . THR A 1 100 ? -14.298 -3.512 -0.937 1.00 89.44 100 THR A C 1
ATOM 610 O O . THR A 1 100 ? -13.573 -3.521 0.053 1.00 89.44 100 THR A O 1
ATOM 613 N N . ALA A 1 101 ? -15.448 -2.835 -0.956 1.00 85.38 101 ALA A N 1
ATOM 614 C CA . ALA A 1 101 ? -15.915 -2.086 0.215 1.00 85.38 101 ALA A CA 1
ATOM 615 C C . ALA A 1 101 ? -16.132 -2.987 1.447 1.00 85.38 101 ALA A C 1
ATOM 617 O O . ALA A 1 101 ? -16.010 -2.528 2.577 1.00 85.38 101 ALA A O 1
ATOM 618 N N . THR A 1 102 ? -16.439 -4.269 1.227 1.00 88.56 102 THR A N 1
ATOM 619 C CA . THR A 1 102 ? -16.621 -5.262 2.292 1.00 88.56 102 THR A CA 1
ATOM 620 C C . THR A 1 102 ? -15.315 -5.908 2.744 1.00 88.56 102 THR A C 1
ATOM 622 O O . THR A 1 102 ? -15.329 -6.603 3.750 1.00 88.56 102 THR A O 1
ATOM 625 N N . LEU A 1 103 ? -14.209 -5.717 2.011 1.00 89.00 103 LEU A N 1
ATOM 626 C CA . LEU A 1 103 ? -12.905 -6.339 2.271 1.00 89.00 103 LEU A CA 1
ATOM 627 C C . LEU A 1 103 ? -12.993 -7.865 2.466 1.00 89.00 103 LEU A C 1
ATOM 629 O O . LEU A 1 103 ? -12.361 -8.433 3.353 1.00 89.00 103 LEU A O 1
ATOM 633 N N . VAL A 1 104 ? -13.789 -8.532 1.619 1.00 89.19 104 VAL A N 1
ATOM 634 C CA . VAL A 1 104 ? -13.911 -9.999 1.577 1.00 89.19 104 VAL A CA 1
ATOM 635 C C . VAL A 1 104 ? -13.491 -10.498 0.186 1.00 89.19 104 VAL A C 1
ATOM 6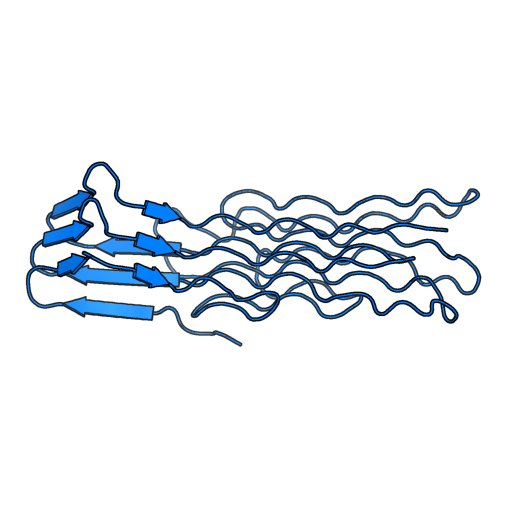37 O O . VAL A 1 104 ? -14.199 -10.213 -0.782 1.00 89.19 104 VAL A O 1
ATOM 640 N N . PRO A 1 105 ? -12.376 -11.246 0.061 1.00 88.69 105 PRO A N 1
ATOM 641 C CA . PRO A 1 105 ? -11.415 -11.561 1.124 1.00 88.69 105 PRO A CA 1
ATOM 642 C C . PRO A 1 105 ? -10.622 -10.323 1.581 1.00 88.69 105 PRO A C 1
ATOM 644 O O . PRO A 1 105 ? -10.491 -9.350 0.837 1.00 88.69 105 PRO A O 1
ATOM 647 N N . LEU A 1 106 ? -10.065 -10.378 2.795 1.00 92.69 106 LEU A N 1
ATOM 648 C CA . LEU A 1 106 ? -9.188 -9.330 3.314 1.00 92.69 106 LEU A CA 1
ATOM 649 C C . LEU A 1 106 ? -7.818 -9.434 2.632 1.00 92.69 106 LEU A C 1
ATOM 651 O O . LEU A 1 106 ? -7.005 -10.294 2.974 1.00 92.69 106 LEU A O 1
ATOM 655 N N . LEU A 1 107 ? -7.596 -8.568 1.646 1.00 93.56 107 LEU 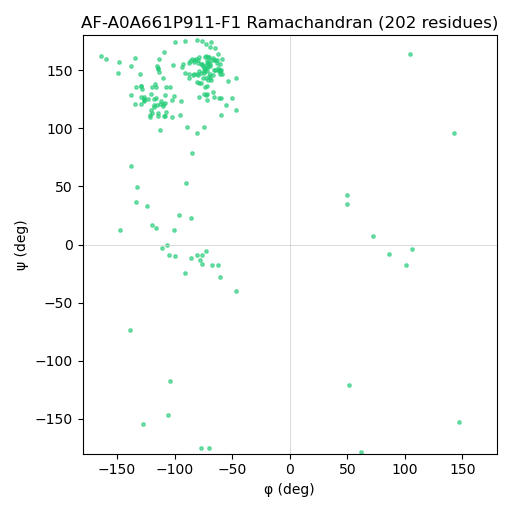A N 1
ATOM 656 C CA . LEU A 1 107 ? -6.415 -8.570 0.787 1.00 93.56 107 LEU A C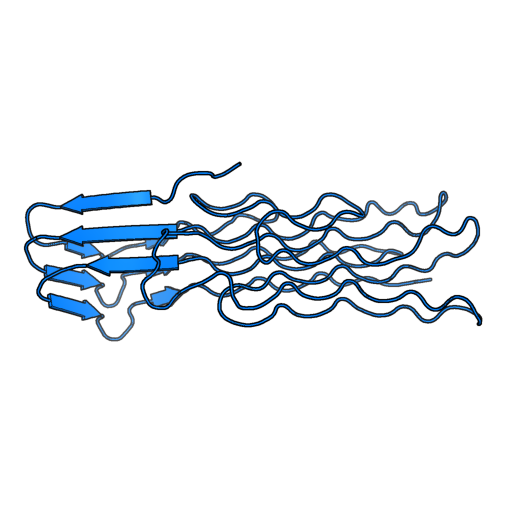A 1
ATOM 657 C C . LEU A 1 107 ? -5.612 -7.279 0.949 1.00 93.56 107 LEU A C 1
ATOM 659 O O . LEU A 1 107 ? -6.196 -6.196 0.982 1.00 93.56 107 LEU A O 1
ATOM 663 N N . GLY A 1 108 ? -4.286 -7.389 1.006 1.00 95.69 108 GLY A N 1
ATOM 664 C CA . GLY A 1 108 ? -3.387 -6.241 0.936 1.00 95.69 108 GLY A CA 1
ATOM 665 C C . GLY A 1 108 ? -3.227 -5.701 -0.487 1.00 95.69 108 GLY A C 1
ATOM 666 O O . GLY A 1 108 ? -3.878 -6.135 -1.438 1.00 95.69 108 GLY A O 1
ATOM 667 N N . GLY A 1 109 ? -2.337 -4.729 -0.624 1.00 96.69 109 GLY A N 1
ATOM 668 C CA . GLY A 1 109 ? -2.003 -4.063 -1.871 1.00 96.69 109 GLY A CA 1
ATOM 669 C C . GLY A 1 109 ? -1.221 -4.945 -2.839 1.00 96.69 109 GLY A C 1
ATOM 670 O O . GLY A 1 109 ? -0.522 -5.872 -2.431 1.00 96.69 109 GLY A O 1
ATOM 671 N N . SER A 1 110 ? -1.321 -4.626 -4.130 1.00 97.50 110 SER A N 1
ATOM 672 C CA . SER A 1 110 ? -0.517 -5.227 -5.200 1.00 97.50 110 SER A CA 1
ATOM 673 C C . SER A 1 110 ? 0.818 -4.490 -5.381 1.00 97.50 110 SER A C 1
ATOM 675 O O . SER A 1 110 ? 0.947 -3.326 -4.993 1.00 97.50 110 SER A O 1
ATOM 677 N N . GLY A 1 111 ? 1.812 -5.154 -5.970 1.00 97.75 111 GLY A N 1
ATOM 678 C CA . GLY A 1 111 ? 3.128 -4.570 -6.231 1.00 97.75 111 GLY A CA 1
ATOM 679 C C . GLY A 1 111 ? 3.212 -3.823 -7.563 1.00 97.75 111 GLY A C 1
ATOM 680 O O . GLY A 1 111 ? 2.570 -4.196 -8.550 1.00 97.75 111 GLY A O 1
ATOM 681 N N . GLY A 1 112 ? 4.007 -2.754 -7.601 1.00 98.25 112 GLY A N 1
ATOM 682 C CA . GLY A 1 112 ? 4.339 -2.036 -8.833 1.00 98.25 112 GLY A CA 1
ATOM 683 C C . GLY A 1 112 ? 5.319 -2.827 -9.702 1.00 98.25 112 GLY A C 1
ATOM 684 O O . GLY A 1 112 ? 5.982 -3.743 -9.217 1.00 98.25 112 GLY A O 1
ATOM 685 N N . ALA A 1 113 ? 5.415 -2.501 -10.990 1.00 98.19 113 ALA A N 1
ATOM 686 C CA . ALA A 1 113 ? 6.360 -3.163 -11.891 1.00 98.19 113 ALA A CA 1
ATOM 687 C C . ALA A 1 113 ? 7.807 -2.719 -11.654 1.00 98.19 113 ALA A C 1
ATOM 689 O O . ALA A 1 113 ? 8.044 -1.577 -11.264 1.00 98.19 113 ALA A O 1
ATOM 690 N N . GLY A 1 114 ? 8.780 -3.581 -11.948 1.00 96.62 114 GLY A N 1
ATOM 691 C CA . GLY A 1 114 ? 10.186 -3.182 -11.959 1.00 96.62 114 GLY A CA 1
ATOM 692 C C . GLY A 1 114 ? 10.536 -2.284 -13.145 1.00 96.62 114 GLY A C 1
ATOM 693 O O . GLY A 1 114 ? 9.855 -2.281 -14.176 1.00 96.62 114 GLY A O 1
ATOM 694 N N . GLY A 1 115 ? 11.625 -1.532 -12.994 1.00 93.56 115 GLY A N 1
ATOM 695 C CA . GLY A 1 115 ? 12.221 -0.756 -14.077 1.00 93.56 115 GLY A CA 1
ATOM 696 C C . GLY A 1 115 ? 12.766 -1.655 -15.188 1.00 93.56 115 GLY A C 1
ATOM 697 O O . GLY A 1 115 ? 13.035 -2.836 -14.964 1.00 93.56 115 GLY A O 1
ATOM 698 N N . VAL A 1 116 ? 12.936 -1.115 -16.394 1.00 91.12 116 VAL A N 1
ATOM 699 C CA . VAL A 1 116 ? 13.439 -1.859 -17.565 1.00 91.12 116 VAL A CA 1
ATOM 700 C C . VAL A 1 116 ? 14.869 -1.415 -17.874 1.00 91.12 116 VAL A C 1
ATOM 702 O O . VAL A 1 116 ? 15.145 -0.218 -17.849 1.00 91.12 116 VAL A O 1
ATOM 705 N N . LEU A 1 117 ? 15.764 -2.371 -18.157 1.00 86.62 117 LEU A N 1
ATOM 706 C CA . LEU A 1 117 ? 17.173 -2.119 -18.494 1.00 86.62 117 LEU A CA 1
ATOM 707 C C . LEU A 1 117 ? 17.326 -1.558 -19.910 1.00 86.62 117 LEU A C 1
ATOM 709 O O . LEU A 1 117 ? 16.834 -2.167 -20.862 1.00 86.62 117 LEU A O 1
ATOM 713 N N . ALA A 1 118 ? 18.063 -0.456 -20.062 1.00 77.94 118 ALA A N 1
ATOM 714 C CA . ALA A 1 118 ? 18.397 0.074 -21.382 1.00 77.94 118 ALA A CA 1
ATOM 715 C C . ALA A 1 118 ? 19.571 -0.685 -22.012 1.00 77.94 118 ALA A C 1
ATOM 717 O O . ALA A 1 118 ? 20.738 -0.411 -21.764 1.00 77.94 118 ALA A O 1
ATOM 718 N N . GLY A 1 119 ? 19.257 -1.673 -22.851 1.00 73.56 119 GLY A N 1
ATOM 719 C CA . GLY A 1 119 ? 20.254 -2.390 -23.647 1.00 73.56 119 GLY A CA 1
ATOM 720 C C . GLY A 1 119 ? 21.317 -3.152 -22.833 1.00 73.56 119 GLY A C 1
ATOM 721 O O . GLY A 1 119 ? 21.306 -3.213 -21.609 1.00 73.56 119 GLY A O 1
ATOM 722 N N . ALA A 1 120 ? 22.254 -3.796 -23.535 1.00 65.81 120 ALA A N 1
ATOM 723 C CA . ALA A 1 120 ? 23.282 -4.644 -22.914 1.00 65.81 120 ALA A CA 1
ATOM 724 C C . ALA A 1 120 ? 24.474 -3.866 -22.319 1.00 65.81 120 ALA A C 1
ATOM 726 O O . ALA A 1 120 ? 25.322 -4.469 -21.664 1.00 65.81 120 ALA A O 1
ATOM 727 N N . ASN A 1 121 ? 24.555 -2.555 -22.574 1.00 65.81 121 ASN A N 1
ATOM 728 C CA . ASN A 1 121 ? 25.718 -1.728 -22.244 1.00 65.81 121 ASN A CA 1
ATOM 729 C C . ASN A 1 121 ? 25.457 -0.709 -21.126 1.00 65.81 121 ASN A C 1
ATOM 731 O O . ASN A 1 121 ? 26.399 -0.012 -20.748 1.00 65.81 121 ASN A O 1
ATOM 735 N N . SER A 1 122 ? 24.230 -0.602 -20.605 1.00 69.56 122 SER A N 1
ATOM 736 C CA . SER A 1 122 ? 23.966 0.288 -19.474 1.00 69.56 122 SER A CA 1
ATOM 737 C C . SER A 1 122 ? 24.702 -0.203 -18.234 1.00 69.56 122 SER A C 1
ATOM 739 O O . SER A 1 122 ? 24.588 -1.360 -17.829 1.00 69.56 122 SER A O 1
ATOM 741 N N . ALA A 1 123 ? 25.476 0.698 -17.628 1.00 69.25 123 ALA A N 1
ATOM 742 C CA . ALA A 1 123 ? 26.141 0.453 -16.351 1.00 69.25 123 ALA A CA 1
ATOM 743 C C . ALA A 1 123 ? 25.163 0.547 -15.167 1.00 69.25 123 ALA A C 1
ATOM 745 O O . ALA A 1 123 ? 25.523 0.230 -14.030 1.00 69.25 123 ALA A O 1
ATOM 746 N N . SER A 1 124 ? 23.937 1.002 -15.422 1.00 77.88 124 SER A N 1
ATOM 747 C CA . SER A 1 124 ? 22.894 1.132 -14.426 1.00 77.88 124 SER A CA 1
ATOM 748 C C . SER A 1 124 ? 22.209 -0.195 -14.120 1.00 77.88 124 SER A C 1
ATOM 750 O O . SER A 1 124 ? 22.021 -1.062 -14.972 1.00 77.88 124 SER A O 1
ATOM 752 N N . VAL A 1 125 ? 21.825 -0.346 -12.854 1.00 81.31 125 VAL A N 1
ATOM 753 C CA . VAL A 1 125 ? 21.036 -1.480 -12.376 1.00 81.31 125 VAL A CA 1
ATOM 754 C C . VAL A 1 125 ? 19.605 -0.977 -12.216 1.00 81.31 125 VAL A C 1
ATOM 756 O O . VAL A 1 125 ? 19.364 -0.165 -11.316 1.00 81.31 125 VAL A O 1
ATOM 759 N N . PRO A 1 126 ? 18.651 -1.409 -13.060 1.00 82.50 126 PRO A N 1
ATOM 760 C CA . PRO A 1 126 ? 17.258 -1.054 -12.873 1.00 82.50 126 PRO A CA 1
ATOM 761 C C . PRO A 1 126 ? 16.797 -1.553 -11.514 1.00 82.50 126 PRO A C 1
ATOM 763 O O . PRO A 1 126 ? 17.294 -2.555 -10.993 1.00 82.50 126 PRO A O 1
ATOM 766 N N . GLN A 1 127 ? 15.846 -0.840 -10.937 1.00 93.88 127 GLN A N 1
ATOM 767 C CA . GLN A 1 127 ? 15.382 -1.136 -9.595 1.00 93.88 127 GLN A CA 1
ATOM 768 C C . GLN A 1 127 ? 14.055 -1.901 -9.620 1.00 93.88 127 GLN A C 1
ATOM 770 O O . GLN A 1 127 ? 13.296 -1.813 -10.595 1.00 93.88 127 GLN A O 1
ATOM 775 N N . PRO A 1 128 ? 13.766 -2.682 -8.566 1.00 96.50 128 PRO A N 1
ATOM 776 C CA . PRO A 1 128 ? 12.479 -3.343 -8.427 1.00 96.50 128 PRO A CA 1
ATOM 777 C C . PRO A 1 128 ? 11.340 -2.336 -8.225 1.00 96.50 128 PRO A C 1
ATOM 779 O O . PRO A 1 128 ? 11.544 -1.186 -7.823 1.00 96.50 128 PRO A O 1
ATOM 782 N N . GLY A 1 129 ? 10.121 -2.798 -8.495 1.00 97.75 129 GLY A N 1
ATOM 783 C CA . GLY A 1 129 ? 8.905 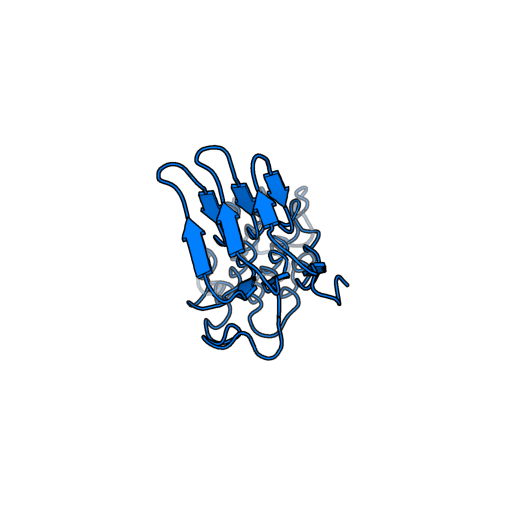-2.066 -8.163 1.00 97.75 129 GLY A CA 1
ATOM 784 C C . GLY A 1 129 ? 8.650 -2.041 -6.659 1.00 97.75 129 GLY A C 1
ATOM 785 O O . GLY A 1 129 ? 9.168 -2.869 -5.908 1.00 97.75 129 GLY A O 1
ATOM 786 N N . GLY A 1 130 ? 7.815 -1.104 -6.221 1.00 98.06 130 GLY A N 1
ATOM 787 C CA . GLY A 1 130 ? 7.388 -1.019 -4.829 1.00 98.06 130 GLY A CA 1
ATOM 788 C C . GLY A 1 130 ? 6.445 -2.160 -4.444 1.00 98.06 130 GLY A C 1
ATOM 789 O O . GLY A 1 130 ? 5.583 -2.564 -5.228 1.00 98.06 130 GLY A O 1
ATOM 790 N N . GLY A 1 131 ? 6.590 -2.672 -3.225 1.00 97.56 131 GLY A N 1
ATOM 791 C CA . GLY A 1 131 ? 5.709 -3.677 -2.640 1.00 97.56 131 GLY A CA 1
ATOM 792 C C . GLY A 1 131 ? 4.341 -3.095 -2.297 1.00 97.56 131 GLY A C 1
ATOM 793 O O . GLY A 1 131 ? 4.190 -1.900 -2.043 1.00 97.56 131 GLY A O 1
ATOM 794 N N . GLY A 1 132 ? 3.318 -3.939 -2.303 1.00 97.31 132 GLY A N 1
ATOM 795 C CA . GLY A 1 132 ? 1.986 -3.570 -1.848 1.00 97.31 132 GLY A CA 1
ATOM 796 C C . GLY A 1 132 ? 1.898 -3.504 -0.323 1.00 97.31 132 GLY A C 1
ATOM 797 O O . GLY A 1 132 ? 2.498 -4.317 0.388 1.00 97.31 132 GLY A O 1
ATOM 798 N N . GLY A 1 133 ? 1.121 -2.547 0.185 1.00 97.38 133 GLY A N 1
ATOM 799 C CA . GLY A 1 133 ? 0.830 -2.424 1.612 1.00 97.38 133 GLY A CA 1
ATOM 800 C C . GLY A 1 133 ? 0.072 -3.636 2.156 1.00 97.38 133 GLY A C 1
ATOM 801 O O . GLY A 1 133 ? -0.593 -4.358 1.420 1.00 97.38 133 GLY A O 1
ATOM 802 N N . GLY A 1 134 ? 0.162 -3.895 3.452 1.00 96.94 134 GLY A N 1
ATOM 803 C CA . GLY A 1 134 ? -0.481 -5.048 4.073 1.00 96.94 134 GLY A CA 1
ATOM 804 C C . GLY A 1 134 ? -1.971 -4.866 4.363 1.00 96.94 134 GLY A C 1
ATOM 805 O O . GLY A 1 134 ? -2.554 -3.801 4.171 1.00 96.94 134 GLY A O 1
ATOM 806 N N . ALA A 1 135 ? -2.592 -5.929 4.855 1.00 96.75 135 ALA A N 1
ATOM 807 C CA . ALA A 1 135 ? -3.961 -5.948 5.323 1.00 96.75 135 ALA A CA 1
ATOM 808 C C . ALA A 1 135 ? -4.033 -6.250 6.822 1.00 96.75 135 ALA A C 1
ATOM 810 O O . ALA A 1 135 ? -3.369 -7.160 7.325 1.00 96.75 135 ALA A O 1
ATOM 811 N N . LEU A 1 136 ? -4.868 -5.484 7.520 1.00 97.44 136 LEU A N 1
ATOM 812 C CA . LEU A 1 136 ? -5.112 -5.589 8.952 1.00 97.44 136 LEU A CA 1
ATOM 813 C C . LEU A 1 136 ? -6.614 -5.685 9.220 1.00 97.44 136 LEU A C 1
ATOM 815 O O . LEU A 1 136 ? -7.381 -4.865 8.721 1.00 97.44 136 LEU A O 1
ATOM 819 N N . GLN A 1 137 ? -7.017 -6.619 10.074 1.00 97.62 137 GLN A N 1
ATOM 820 C CA . GLN A 1 137 ? -8.320 -6.603 10.728 1.00 97.62 137 GLN A CA 1
ATOM 821 C C . GLN A 1 137 ? -8.156 -6.539 12.242 1.00 97.62 137 GLN A C 1
ATOM 823 O O . GLN A 1 137 ? -7.363 -7.275 12.826 1.00 97.62 137 GLN A O 1
ATOM 828 N N . ILE A 1 138 ? -8.945 -5.679 12.875 1.00 98.25 138 ILE A N 1
ATOM 829 C CA . ILE A 1 138 ? -9.121 -5.636 14.323 1.00 98.25 138 ILE A CA 1
ATOM 830 C C . ILE A 1 138 ? -10.601 -5.863 14.594 1.00 98.25 138 ILE A C 1
ATOM 832 O O . ILE A 1 138 ? -11.429 -5.044 14.204 1.00 98.25 138 ILE A O 1
ATOM 836 N N . ALA A 1 139 ? -10.915 -6.970 15.257 1.00 98.38 139 ALA A N 1
ATOM 837 C CA . ALA A 1 139 ? -12.262 -7.316 15.679 1.00 98.38 139 ALA A CA 1
ATOM 838 C C . ALA A 1 139 ? -12.346 -7.261 17.208 1.00 98.38 139 ALA A C 1
ATOM 840 O O . ALA A 1 139 ? -11.579 -7.938 17.900 1.00 98.38 139 ALA A O 1
ATOM 841 N N . ALA A 1 140 ? -13.275 -6.466 17.732 1.00 98.50 140 ALA A N 1
ATOM 842 C CA . ALA A 1 140 ? -13.477 -6.280 19.162 1.00 98.50 140 ALA A CA 1
ATOM 843 C C . ALA A 1 140 ? -14.948 -6.477 19.540 1.00 98.50 140 ALA A C 1
ATOM 845 O O . ALA A 1 140 ? -15.851 -5.965 18.880 1.00 98.50 140 ALA A O 1
ATOM 846 N N . SER A 1 141 ? -15.204 -7.191 20.637 1.00 98.44 141 SER A N 1
ATOM 847 C CA . SER A 1 141 ? -16.568 -7.337 21.164 1.00 98.44 141 SER A CA 1
ATOM 848 C C . SER A 1 141 ? -17.075 -6.087 21.900 1.00 98.44 141 SER A C 1
ATOM 850 O O . SER A 1 141 ? -18.272 -5.994 22.161 1.00 98.44 141 SER A O 1
ATOM 852 N N . GLY A 1 142 ? -16.179 -5.170 22.284 1.00 98.19 142 GLY A N 1
ATOM 853 C CA . GLY A 1 142 ? -16.489 -3.899 22.945 1.00 98.19 142 GLY A CA 1
ATOM 854 C C . GLY A 1 142 ? -16.375 -2.710 21.991 1.00 98.19 142 GLY A C 1
ATOM 855 O O . GLY A 1 142 ? -17.117 -2.598 21.019 1.00 98.19 142 GLY A O 1
ATOM 856 N N . THR A 1 143 ? -15.460 -1.793 22.276 1.00 98.62 143 THR A N 1
ATOM 857 C CA . THR A 1 143 ? -15.192 -0.605 21.456 1.00 98.62 143 THR A CA 1
ATOM 858 C C . THR A 1 143 ? -13.795 -0.648 20.844 1.00 98.62 143 THR A C 1
ATOM 860 O O . THR A 1 143 ? -12.876 -1.217 21.424 1.00 98.62 143 THR A O 1
ATOM 863 N N . ILE A 1 144 ? -13.613 -0.026 19.678 1.00 98.81 144 ILE A N 1
ATOM 864 C CA . ILE A 1 144 ? -12.282 0.299 19.145 1.00 98.81 144 ILE A CA 1
ATOM 865 C C . ILE A 1 144 ? -12.121 1.812 19.208 1.00 98.81 144 ILE A C 1
ATOM 867 O O . ILE A 1 144 ? -12.891 2.542 18.588 1.00 98.81 144 ILE A O 1
ATOM 871 N N . THR A 1 145 ? -11.107 2.282 19.927 1.00 98.75 145 THR A N 1
ATOM 872 C CA . THR A 1 145 ? -10.736 3.697 19.978 1.00 98.75 145 THR A CA 1
ATOM 873 C C . THR A 1 145 ? -9.328 3.884 19.433 1.00 98.75 145 THR A C 1
ATOM 875 O O . THR A 1 145 ? -8.364 3.369 19.998 1.00 98.75 145 THR A O 1
ATOM 878 N 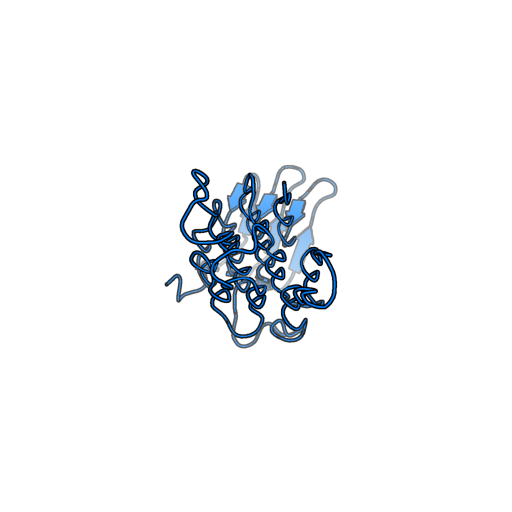N . VAL A 1 146 ? -9.202 4.656 18.353 1.00 98.62 146 VAL A N 1
ATOM 879 C CA . VAL A 1 146 ? -7.912 5.186 17.892 1.00 98.62 146 VAL A CA 1
ATOM 880 C C . VAL A 1 146 ? -7.772 6.580 18.478 1.00 98.62 146 VAL A C 1
ATOM 882 O O . VAL A 1 146 ? -8.560 7.472 18.149 1.00 98.62 146 VAL A O 1
ATOM 885 N N . SER A 1 147 ? -6.832 6.756 19.406 1.00 98.62 147 SER A N 1
ATOM 886 C CA . SER A 1 147 ? -6.674 8.031 20.104 1.00 98.62 147 SER A CA 1
ATOM 887 C C . SER A 1 147 ? -5.983 9.073 19.221 1.00 98.62 147 SER A C 1
ATOM 889 O O . SER A 1 147 ? -5.570 8.786 18.100 1.00 98.62 147 SER A O 1
ATOM 891 N N . ALA A 1 148 ? -5.872 10.312 19.707 1.00 98.38 148 ALA A N 1
ATOM 892 C CA . ALA A 1 148 ? -5.321 11.424 18.927 1.00 98.38 148 ALA A CA 1
ATOM 893 C C . ALA A 1 148 ? -3.849 11.223 18.511 1.00 98.38 148 ALA A C 1
ATOM 895 O O . ALA A 1 148 ? -3.378 11.912 17.613 1.00 98.38 148 ALA A O 1
ATOM 896 N N . THR A 1 149 ? -3.129 10.302 19.160 1.00 98.25 149 THR A N 1
ATOM 897 C CA . THR A 1 149 ? -1.755 9.896 18.814 1.00 98.25 149 THR A CA 1
ATOM 898 C C . THR A 1 149 ? -1.688 8.512 18.167 1.00 98.25 149 THR A C 1
ATOM 900 O O . THR A 1 149 ? -0.601 8.036 17.847 1.00 98.25 149 THR A O 1
ATOM 903 N N . GLY A 1 150 ? -2.835 7.849 18.006 1.00 98.62 150 GLY A N 1
ATOM 904 C CA . GLY A 1 150 ? -2.940 6.529 17.407 1.00 98.62 150 GLY A CA 1
ATOM 905 C C . GLY A 1 150 ? -2.739 6.578 15.895 1.00 98.62 150 GLY A C 1
ATOM 906 O O . GLY A 1 150 ? -3.308 7.422 15.197 1.00 98.62 150 GLY A O 1
ATOM 907 N N . GLU A 1 151 ? -1.951 5.636 15.382 1.00 98.69 151 GLU A N 1
ATOM 908 C CA . GLU A 1 151 ? -1.630 5.532 13.962 1.00 98.69 151 GLU A CA 1
ATOM 909 C C . GLU A 1 151 ? -1.773 4.093 13.456 1.00 98.69 151 GLU A C 1
ATOM 911 O O . GLU A 1 151 ? -1.267 3.151 14.071 1.00 98.69 151 GLU A O 1
ATOM 916 N N . ILE A 1 152 ? -2.402 3.922 12.293 1.00 98.50 152 ILE A N 1
ATOM 917 C CA . ILE A 1 152 ? -2.474 2.651 11.569 1.00 98.50 152 ILE A CA 1
ATOM 918 C C . ILE A 1 152 ? -2.038 2.880 10.120 1.00 98.50 152 ILE A C 1
ATOM 920 O O . ILE A 1 152 ? -2.638 3.681 9.399 1.00 98.50 152 ILE A O 1
ATOM 924 N N . HIS A 1 153 ? -0.993 2.170 9.690 1.00 98.38 153 HIS A N 1
ATOM 925 C CA . HIS A 1 153 ? -0.402 2.315 8.357 1.00 98.38 153 HIS A CA 1
ATOM 926 C C . HIS A 1 153 ? -0.455 1.010 7.567 1.00 98.38 153 HIS A C 1
ATOM 928 O O . HIS A 1 153 ? 0.005 -0.029 8.030 1.00 98.38 153 HIS A O 1
ATOM 934 N N . ALA A 1 154 ? -0.954 1.097 6.340 1.00 97.56 154 ALA A N 1
ATOM 935 C CA . ALA A 1 154 ? -1.021 0.040 5.336 1.00 97.56 154 ALA A CA 1
ATOM 936 C C . ALA A 1 154 ? -0.533 0.570 3.973 1.00 97.56 154 ALA A C 1
ATOM 938 O O . ALA A 1 154 ? -1.107 0.271 2.928 1.00 97.56 154 ALA A O 1
ATOM 939 N N . GLY A 1 155 ? 0.482 1.439 3.987 1.00 98.00 155 GLY A N 1
ATOM 940 C CA . GLY A 1 155 ? 1.014 2.090 2.791 1.00 98.00 155 GLY A CA 1
ATOM 941 C C . GLY A 1 155 ? 1.762 1.139 1.851 1.00 98.00 155 GLY A C 1
ATOM 942 O O . GLY A 1 155 ? 2.403 0.188 2.305 1.00 98.00 155 GLY A O 1
ATOM 943 N N . GLY A 1 156 ? 1.662 1.425 0.552 1.00 97.81 156 GLY A N 1
ATOM 944 C CA . GLY A 1 156 ? 2.461 0.843 -0.525 1.00 97.81 156 GLY A CA 1
ATOM 945 C C . GLY A 1 156 ? 3.861 1.463 -0.621 1.00 97.81 156 GLY A C 1
ATOM 946 O O . GLY A 1 156 ? 4.103 2.555 -0.108 1.00 97.81 156 GLY A O 1
ATOM 947 N N . GLY A 1 157 ? 4.780 0.765 -1.283 1.00 97.75 157 GLY A N 1
ATOM 948 C CA . GLY A 1 157 ? 6.196 1.121 -1.363 1.00 97.75 157 GLY A CA 1
ATOM 949 C C . GLY A 1 157 ? 6.499 1.947 -2.597 1.00 97.75 157 GLY A C 1
ATOM 950 O O . GLY A 1 157 ? 5.808 1.827 -3.611 1.00 97.75 157 GLY A O 1
ATOM 951 N N . GLY A 1 158 ? 7.533 2.783 -2.525 1.00 97.75 158 GLY A N 1
ATOM 952 C CA . GLY A 1 158 ? 8.033 3.503 -3.693 1.00 97.75 158 GLY A CA 1
ATOM 953 C C . GLY A 1 158 ? 8.649 2.552 -4.722 1.00 97.75 158 GLY A C 1
ATOM 954 O O . GLY A 1 158 ? 9.233 1.534 -4.357 1.00 97.75 158 GLY A O 1
ATOM 955 N N . GLY A 1 159 ? 8.507 2.876 -6.005 1.00 96.94 159 GLY A N 1
ATOM 956 C CA . GLY A 1 159 ? 9.305 2.259 -7.061 1.00 96.94 159 GLY A CA 1
ATOM 957 C C . GLY A 1 159 ? 10.736 2.787 -7.007 1.00 96.94 159 GLY A C 1
ATOM 958 O O . GLY A 1 159 ? 10.950 3.956 -6.694 1.00 96.94 159 GLY A O 1
ATOM 959 N N . GLY A 1 160 ? 11.720 1.938 -7.293 1.00 94.94 160 GLY A N 1
ATOM 960 C CA . GLY A 1 160 ? 13.104 2.381 -7.315 1.00 94.94 160 GLY A CA 1
ATOM 961 C C . GLY A 1 160 ? 13.470 3.221 -8.545 1.00 94.94 160 GLY A C 1
ATOM 962 O O . GLY A 1 160 ? 12.961 3.029 -9.654 1.00 94.94 160 GLY A O 1
ATOM 963 N N . GLU A 1 161 ? 14.394 4.143 -8.307 1.00 92.06 161 GLU A N 1
ATOM 964 C CA . GLU A 1 161 ? 14.977 5.075 -9.272 1.00 92.06 161 GLU A CA 1
ATOM 965 C C . GLU A 1 161 ? 16.009 4.370 -10.157 1.00 92.06 161 GLU A C 1
ATOM 967 O O . GLU A 1 161 ? 16.824 3.598 -9.653 1.00 92.06 161 GLU A O 1
ATOM 972 N N . ALA A 1 162 ? 16.043 4.662 -11.454 1.00 85.88 162 ALA A N 1
ATOM 973 C CA . ALA A 1 162 ? 17.068 4.120 -12.342 1.00 85.88 162 ALA A CA 1
ATOM 974 C C . ALA A 1 162 ? 17.728 5.234 -13.161 1.00 85.88 162 ALA A C 1
ATOM 976 O O . ALA A 1 162 ? 17.042 6.109 -13.672 1.00 85.88 162 ALA A O 1
ATOM 977 N N . MET A 1 163 ? 19.057 5.194 -13.285 1.00 84.50 163 MET A N 1
ATOM 978 C CA . MET A 1 163 ? 19.791 6.033 -14.241 1.00 84.50 163 MET A CA 1
ATOM 979 C C . MET A 1 163 ? 19.862 5.307 -15.583 1.00 84.50 163 MET A C 1
ATOM 981 O O . MET A 1 163 ? 20.013 4.091 -15.588 1.00 84.50 163 MET A O 1
ATOM 985 N N . GLU A 1 164 ? 19.772 5.999 -16.711 1.00 83.56 164 GLU A N 1
ATOM 986 C CA . GLU A 1 164 ? 19.870 5.424 -18.062 1.00 83.56 164 GLU A CA 1
ATOM 987 C C . GLU A 1 164 ? 18.950 4.206 -18.254 1.00 83.56 164 GLU A C 1
ATOM 989 O O . GLU A 1 164 ? 19.343 3.189 -18.828 1.00 83.56 164 GLU A O 1
ATOM 994 N N . SER A 1 165 ? 17.773 4.225 -17.630 1.00 86.94 165 SER A N 1
ATOM 995 C CA . SER A 1 165 ? 16.821 3.116 -17.585 1.00 86.94 165 SER A CA 1
ATOM 996 C C . SER A 1 165 ? 15.444 3.609 -17.146 1.00 86.94 165 SER A C 1
ATOM 998 O O . SER A 1 165 ? 15.288 4.687 -16.576 1.00 86.94 165 SER A O 1
ATOM 1000 N N . GLY A 1 166 ? 14.417 2.805 -17.406 1.00 90.75 166 GLY A N 1
ATOM 1001 C CA . GLY A 1 166 ? 13.050 3.130 -17.031 1.00 90.75 166 GLY A CA 1
ATOM 1002 C C . GLY A 1 166 ? 12.880 2.997 -15.523 1.00 90.75 166 GLY A C 1
ATOM 1003 O O . GLY A 1 166 ? 13.204 1.947 -14.968 1.00 90.75 166 GLY A O 1
ATOM 1004 N N . GLY A 1 167 ? 12.339 4.029 -14.875 1.00 94.75 167 GLY A N 1
ATOM 1005 C CA . GLY A 1 167 ? 12.005 3.983 -13.451 1.00 94.75 167 GLY A CA 1
ATOM 1006 C C . GLY A 1 167 ? 10.946 2.923 -13.137 1.00 94.75 167 GLY A C 1
ATOM 1007 O O . GLY A 1 167 ? 10.126 2.569 -13.993 1.00 94.75 167 GLY A O 1
ATOM 1008 N N . ALA A 1 168 ? 10.971 2.387 -11.919 1.00 97.00 168 ALA A N 1
ATOM 1009 C CA . ALA A 1 168 ? 10.028 1.360 -11.489 1.00 97.00 168 ALA A CA 1
ATOM 1010 C C . ALA A 1 168 ? 8.691 1.958 -11.010 1.00 97.00 168 ALA A C 1
ATOM 1012 O O . ALA A 1 168 ? 8.604 3.118 -10.611 1.00 97.00 168 ALA A O 1
ATOM 1013 N N . GLY A 1 169 ? 7.626 1.161 -11.006 1.00 98.06 169 GLY A N 1
ATOM 1014 C CA . GLY A 1 169 ? 6.317 1.562 -10.497 1.00 98.06 169 GLY A CA 1
ATOM 1015 C C . GLY A 1 169 ? 6.193 1.415 -8.978 1.00 98.06 169 GLY A C 1
ATOM 1016 O O . GLY A 1 169 ? 6.733 0.478 -8.388 1.00 98.06 169 GLY A O 1
ATOM 1017 N N . GLY A 1 170 ? 5.432 2.308 -8.342 1.00 98.31 170 GLY A N 1
ATOM 1018 C CA . GLY A 1 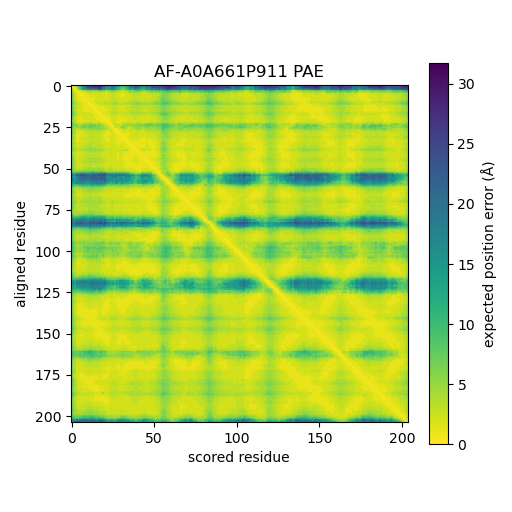170 ? 5.078 2.205 -6.922 1.00 98.31 170 GLY A CA 1
ATOM 1019 C C . GLY A 1 170 ? 4.034 1.118 -6.641 1.00 98.31 170 GLY A C 1
ATOM 1020 O O . GLY A 1 170 ? 3.189 0.816 -7.488 1.00 98.31 170 GLY A O 1
ATOM 1021 N N . GLY A 1 171 ? 4.084 0.526 -5.449 1.00 98.12 171 GLY A N 1
ATOM 1022 C CA . GLY A 1 171 ? 3.091 -0.436 -4.970 1.00 98.12 171 GLY A CA 1
ATOM 1023 C C . GLY A 1 171 ? 1.822 0.242 -4.454 1.00 98.12 171 GLY A C 1
ATOM 1024 O O . GLY A 1 171 ? 1.826 1.418 -4.091 1.00 98.12 171 GLY A O 1
ATOM 1025 N N . SER A 1 172 ? 0.708 -0.484 -4.406 1.00 97.94 172 SER A N 1
ATOM 1026 C CA . SER A 1 172 ? -0.559 0.074 -3.933 1.00 97.94 172 SER A CA 1
ATOM 1027 C C . SER A 1 172 ? -0.632 0.037 -2.407 1.00 97.94 172 SER A C 1
ATOM 1029 O O . SER A 1 172 ? -0.000 -0.799 -1.761 1.00 97.94 172 SER A O 1
ATOM 1031 N N . GLY A 1 173 ? -1.465 0.895 -1.817 1.00 97.25 173 GLY A N 1
ATOM 1032 C CA . GLY A 1 173 ? -1.868 0.725 -0.423 1.00 97.25 173 GLY A CA 1
ATOM 1033 C C . GLY A 1 173 ? -2.633 -0.584 -0.211 1.00 97.25 173 GLY A C 1
ATOM 1034 O O . GLY A 1 173 ? -3.075 -1.217 -1.176 1.00 97.25 173 GLY A O 1
ATOM 1035 N N . GLY A 1 174 ? -2.754 -0.988 1.049 1.00 96.00 174 GLY A N 1
ATOM 1036 C CA . GLY A 1 174 ? -3.479 -2.177 1.476 1.00 96.00 174 GLY A CA 1
ATOM 1037 C C . GLY A 1 174 ? -4.820 -1.866 2.139 1.00 96.00 174 GLY A C 1
ATOM 1038 O O . GLY A 1 174 ? -5.504 -0.913 1.768 1.00 96.00 174 GLY A O 1
ATOM 1039 N N . ALA A 1 175 ? -5.215 -2.688 3.111 1.00 96.06 175 ALA A N 1
ATOM 1040 C CA . ALA A 1 175 ? -6.557 -2.664 3.691 1.00 96.06 175 ALA A CA 1
ATOM 1041 C C . ALA A 1 175 ? -6.552 -2.631 5.220 1.00 96.06 175 ALA A C 1
ATOM 1043 O O . ALA A 1 175 ? -5.713 -3.244 5.874 1.00 96.06 175 ALA A O 1
ATOM 1044 N N . MET A 1 176 ? -7.539 -1.947 5.796 1.00 97.06 176 MET A N 1
ATOM 1045 C CA . MET A 1 176 ? -7.764 -1.902 7.239 1.00 97.06 176 MET A CA 1
ATOM 1046 C C . MET A 1 176 ? -9.251 -2.117 7.516 1.00 97.06 176 MET A C 1
ATOM 1048 O O . MET A 1 176 ? -10.080 -1.339 7.049 1.00 97.06 176 MET A O 1
ATOM 1052 N N . LEU A 1 177 ? -9.582 -3.160 8.277 1.00 97.00 177 LEU A N 1
ATOM 1053 C CA . LEU A 1 177 ? -10.939 -3.472 8.722 1.00 97.00 177 LEU A CA 1
ATOM 1054 C C . LEU A 1 177 ? -11.023 -3.344 10.247 1.00 97.00 177 LEU A C 1
ATOM 1056 O O . LEU A 1 177 ? -10.401 -4.114 10.975 1.00 97.00 177 LEU A O 1
ATOM 1060 N N . LEU A 1 178 ? -11.789 -2.367 10.730 1.00 97.75 178 LEU A N 1
ATOM 1061 C CA . LEU A 1 178 ? -12.069 -2.181 12.155 1.00 97.75 178 LEU A CA 1
ATOM 1062 C C . LEU A 1 178 ? -13.515 -2.593 12.423 1.00 97.75 178 LEU A C 1
ATOM 1064 O O . LEU A 1 178 ? -14.442 -1.953 11.931 1.00 97.75 178 LEU A O 1
ATOM 1068 N N . GLU A 1 179 ? -13.702 -3.663 13.186 1.00 98.00 179 GLU A N 1
ATOM 1069 C CA . GLU A 1 179 ? -15.005 -4.266 13.446 1.00 98.00 179 GLU A CA 1
ATOM 1070 C C . GLU A 1 179 ? -15.294 -4.275 14.948 1.00 98.00 179 GLU A C 1
ATOM 1072 O O . GLU A 1 179 ? -14.646 -4.979 15.721 1.00 98.00 179 GLU A O 1
ATOM 1077 N N . ALA A 1 180 ? -16.268 -3.471 15.364 1.00 98.25 180 ALA A N 1
ATOM 1078 C CA . ALA A 1 180 ? -16.756 -3.411 16.736 1.00 98.25 180 ALA A CA 1
ATOM 1079 C C . ALA A 1 180 ? -18.162 -2.794 16.773 1.00 98.25 180 ALA A C 1
ATOM 1081 O O . ALA A 1 180 ? -18.515 -2.047 15.856 1.00 98.25 180 ALA A O 1
ATOM 1082 N N . PRO A 1 181 ? -18.946 -3.024 17.844 1.00 98.50 181 PRO A N 1
ATOM 1083 C CA . PRO A 1 181 ? -20.172 -2.273 18.118 1.00 98.50 181 PRO A CA 1
ATOM 1084 C C . PRO A 1 181 ? -20.026 -0.751 17.973 1.00 98.50 181 PRO A C 1
ATOM 1086 O O . PRO A 1 181 ? -20.916 -0.101 17.428 1.00 98.50 181 PRO A O 1
ATOM 1089 N N . THR A 1 182 ? -18.894 -0.197 18.423 1.00 98.44 182 THR A N 1
ATOM 1090 C CA . THR A 1 182 ? -18.558 1.224 18.267 1.00 98.44 182 THR A CA 1
ATOM 1091 C C . THR A 1 182 ? -17.090 1.380 17.888 1.00 98.44 182 THR A C 1
ATOM 1093 O O . THR A 1 182 ? -16.208 0.870 18.583 1.00 98.44 182 THR A O 1
ATOM 1096 N N . VAL A 1 183 ? -16.827 2.144 16.826 1.00 98.44 183 VAL A N 1
ATOM 1097 C CA . VAL A 1 183 ? -15.480 2.568 16.425 1.00 98.44 183 VAL A CA 1
ATOM 1098 C C . VAL A 1 183 ? -15.382 4.085 16.561 1.00 98.44 183 VAL A C 1
ATOM 1100 O O . VAL A 1 183 ? -16.124 4.820 15.911 1.00 98.44 183 VAL A O 1
ATOM 1103 N N . THR A 1 184 ? -14.457 4.552 17.397 1.00 98.62 184 THR A N 1
ATOM 1104 C CA . THR A 1 184 ? -14.178 5.974 17.617 1.00 98.62 184 THR A CA 1
ATOM 1105 C C . THR A 1 184 ? -12.796 6.310 17.077 1.00 98.62 184 THR A C 1
ATOM 1107 O O . THR A 1 184 ? -11.792 5.759 17.526 1.00 98.62 184 THR A O 1
ATOM 1110 N N . ILE A 1 185 ? -12.736 7.250 16.136 1.00 98.44 185 ILE A N 1
ATOM 1111 C CA . ILE A 1 185 ? -11.484 7.794 15.606 1.00 98.44 185 ILE A CA 1
ATOM 1112 C C . ILE A 1 185 ? -11.348 9.221 16.130 1.00 98.44 185 ILE A C 1
ATOM 1114 O O . ILE A 1 185 ? -12.138 10.096 15.771 1.00 98.44 185 ILE A O 1
ATOM 1118 N N . ALA A 1 186 ? -10.395 9.449 17.031 1.00 98.56 186 ALA A N 1
ATOM 1119 C CA . ALA A 1 186 ? -10.181 10.766 17.610 1.00 98.56 186 ALA A CA 1
ATOM 1120 C C . ALA A 1 186 ? -9.625 11.752 16.571 1.00 98.56 186 ALA A C 1
ATOM 1122 O O . ALA A 1 186 ? -8.924 11.379 15.630 1.00 98.56 186 ALA A O 1
ATOM 1123 N N . VAL A 1 187 ? -9.888 13.044 16.778 1.00 98.25 187 VAL A N 1
ATOM 1124 C CA . VAL A 1 187 ? -9.232 14.104 16.002 1.00 98.25 187 VAL A CA 1
ATOM 1125 C C . VAL A 1 187 ? -7.720 14.006 16.215 1.00 98.25 187 VAL A C 1
ATOM 1127 O O . VAL A 1 187 ? -7.260 14.014 17.354 1.00 98.25 187 VAL A O 1
ATOM 1130 N N . GLY A 1 188 ? -6.962 13.916 15.122 1.00 97.12 188 GLY A N 1
ATOM 1131 C CA . GLY A 1 188 ? -5.505 13.739 15.138 1.00 97.12 188 GLY A CA 1
ATOM 1132 C C . GLY A 1 188 ? -5.036 12.305 14.877 1.00 97.12 188 GLY A C 1
ATOM 1133 O O . GLY A 1 188 ? -3.893 12.128 14.468 1.00 97.12 188 GLY A O 1
ATOM 1134 N N . ALA A 1 189 ? -5.916 11.306 15.019 1.00 98.44 189 ALA A N 1
ATOM 1135 C CA . ALA A 1 189 ? -5.606 9.928 14.648 1.00 98.44 189 ALA A CA 1
ATOM 1136 C C . ALA A 1 189 ? -5.272 9.805 13.149 1.00 98.44 189 ALA A C 1
ATOM 1138 O O . ALA A 1 189 ? -5.869 10.491 12.312 1.00 98.44 189 ALA A O 1
ATOM 1139 N N . VAL A 1 190 ? -4.365 8.886 12.798 1.00 98.50 190 VAL A N 1
ATOM 1140 C CA . VAL A 1 190 ? -3.937 8.648 11.408 1.00 98.50 190 VAL A CA 1
ATOM 1141 C C . VAL A 1 190 ? -4.275 7.228 10.976 1.00 98.50 190 VAL A C 1
ATOM 1143 O O . VAL A 1 190 ? -3.781 6.262 11.548 1.00 98.50 190 VAL A O 1
ATOM 1146 N N . LEU A 1 191 ? -5.086 7.094 9.928 1.00 98.25 191 LEU A N 1
ATOM 1147 C CA . LEU A 1 191 ? -5.336 5.828 9.240 1.00 98.25 191 LEU A CA 1
ATOM 1148 C C . LEU A 1 191 ? -4.933 6.019 7.775 1.00 98.25 191 LEU A C 1
ATOM 1150 O O . LEU A 1 191 ? -5.597 6.756 7.046 1.00 98.25 191 LEU A O 1
ATOM 1154 N N . ALA A 1 192 ? -3.838 5.390 7.345 1.00 97.88 192 ALA A N 1
ATOM 1155 C CA . ALA A 1 192 ? -3.260 5.608 6.021 1.00 97.88 192 ALA A CA 1
ATOM 1156 C C . ALA A 1 192 ? -3.067 4.299 5.246 1.00 97.88 192 ALA A C 1
ATOM 1158 O O . ALA A 1 192 ? -2.362 3.399 5.690 1.00 97.88 192 ALA A O 1
ATOM 1159 N N . ALA A 1 193 ? -3.636 4.230 4.042 1.00 96.75 193 ALA A N 1
ATOM 1160 C CA . ALA A 1 193 ? -3.467 3.133 3.085 1.00 96.75 193 ALA A CA 1
ATOM 1161 C C . ALA A 1 193 ? -3.153 3.688 1.686 1.00 96.75 193 ALA A C 1
ATOM 1163 O O . ALA A 1 193 ? -3.808 3.375 0.694 1.00 96.75 193 ALA A O 1
ATOM 1164 N N . ASN A 1 194 ? -2.176 4.589 1.619 1.00 97.44 194 ASN A N 1
ATOM 1165 C CA . ASN A 1 194 ? -1.791 5.252 0.375 1.00 97.44 194 ASN A CA 1
ATOM 1166 C C . ASN A 1 194 ? -0.914 4.333 -0.484 1.00 97.44 194 ASN A C 1
ATOM 1168 O O . ASN A 1 194 ? -0.156 3.527 0.050 1.00 97.44 194 ASN A O 1
ATOM 1172 N N . GLY A 1 195 ? -0.990 4.473 -1.808 1.00 97.56 195 GLY A N 1
ATOM 1173 C CA . GLY A 1 195 ? 0.015 3.895 -2.703 1.00 97.56 195 GLY A CA 1
ATOM 1174 C C . GLY A 1 195 ? 1.362 4.613 -2.588 1.00 97.56 195 GLY A C 1
ATOM 1175 O O . GLY A 1 195 ? 1.427 5.745 -2.106 1.00 97.56 195 GLY A O 1
ATOM 1176 N N . GLY A 1 196 ? 2.423 3.953 -3.041 1.00 97.44 196 GLY A N 1
ATOM 1177 C CA . GLY A 1 196 ? 3.748 4.545 -3.176 1.00 97.44 196 GLY A CA 1
ATOM 1178 C C . GLY A 1 196 ? 3.930 5.289 -4.501 1.00 97.44 196 GLY A C 1
ATOM 1179 O O . GLY A 1 196 ? 3.204 5.065 -5.473 1.00 97.44 196 GLY A O 1
ATOM 1180 N N . GLY A 1 197 ? 4.912 6.192 -4.539 1.00 97.00 197 GLY A N 1
ATOM 1181 C CA . GLY A 1 197 ? 5.308 6.898 -5.761 1.00 97.00 197 GLY A CA 1
ATOM 1182 C C . GLY A 1 197 ? 6.056 5.991 -6.742 1.00 97.00 197 GLY A C 1
ATOM 1183 O O . GLY A 1 197 ? 6.663 5.004 -6.336 1.00 97.00 197 GLY A O 1
ATOM 1184 N N . GLY A 1 198 ? 6.010 6.314 -8.035 1.00 96.25 198 GLY A N 1
ATOM 1185 C CA . GLY A 1 198 ? 6.909 5.704 -9.021 1.00 96.25 198 GLY A CA 1
ATOM 1186 C C . GLY A 1 198 ? 8.318 6.291 -8.925 1.00 96.25 198 GLY A C 1
ATOM 1187 O O . GLY A 1 198 ? 8.471 7.426 -8.474 1.00 96.25 198 GLY A O 1
ATOM 1188 N N . GLY A 1 199 ? 9.308 5.524 -9.370 1.00 94.88 199 GLY A N 1
ATOM 1189 C CA . GLY A 1 199 ? 10.679 5.988 -9.528 1.00 94.88 199 GLY A CA 1
ATOM 1190 C C . GLY A 1 199 ? 10.859 6.763 -10.831 1.00 94.88 199 GLY A C 1
ATOM 1191 O O . GLY A 1 199 ? 10.216 6.474 -11.847 1.00 94.88 199 GLY A O 1
ATOM 1192 N N . ALA A 1 200 ? 11.739 7.752 -10.813 1.00 92.44 200 ALA A N 1
ATOM 1193 C CA . ALA A 1 200 ? 12.243 8.410 -12.000 1.00 92.44 200 ALA A CA 1
ATOM 1194 C C . ALA A 1 200 ? 13.151 7.478 -12.816 1.00 92.44 200 ALA A C 1
ATOM 1196 O O . ALA A 1 200 ? 13.756 6.516 -12.330 1.00 92.44 200 ALA A O 1
ATOM 1197 N N . GLY A 1 201 ? 13.209 7.799 -14.101 1.00 86.88 201 GLY A N 1
ATOM 1198 C CA . GLY A 1 201 ? 14.126 7.218 -15.059 1.00 86.88 201 GLY A CA 1
ATOM 1199 C C . GLY A 1 201 ? 14.473 8.245 -16.122 1.00 86.88 201 GLY A C 1
ATOM 1200 O O . GLY A 1 201 ? 13.718 9.194 -16.354 1.00 86.88 201 GLY A O 1
ATOM 1201 N N . ASP A 1 202 ? 15.605 8.043 -16.769 1.00 83.75 202 ASP A N 1
ATOM 1202 C CA . ASP A 1 202 ? 16.105 8.857 -17.866 1.00 83.75 202 ASP A CA 1
ATOM 1203 C C . ASP A 1 202 ? 16.625 7.978 -19.011 1.00 83.75 202 ASP A C 1
ATOM 1205 O O . ASP A 1 202 ? 16.869 6.779 -18.871 1.00 83.75 202 ASP A O 1
ATOM 1209 N N . CYS A 1 203 ? 16.731 8.580 -20.191 1.00 70.94 203 CYS A N 1
ATOM 1210 C CA . CYS A 1 203 ? 17.342 7.982 -21.373 1.00 70.94 203 CYS A CA 1
ATOM 1211 C C . CYS A 1 203 ? 18.403 8.973 -21.865 1.00 70.94 203 CYS A C 1
ATOM 1213 O O . CYS A 1 203 ? 18.065 10.140 -22.078 1.00 70.94 203 CYS A O 1
ATOM 1215 N N . ASN A 1 204 ? 19.651 8.517 -22.010 1.00 61.12 204 ASN A N 1
ATOM 1216 C CA . ASN A 1 204 ? 20.765 9.298 -22.565 1.00 61.12 204 ASN A CA 1
ATOM 1217 C C . ASN A 1 204 ? 20.904 9.076 -24.074 1.00 61.12 204 ASN A C 1
ATOM 1219 O O . ASN A 1 204 ? 20.885 7.898 -24.506 1.00 61.12 204 ASN A O 1
#

Sequence (204 aa):
MGANALVLLVSGDVQIDGRITVATEDATAGPGGYAGGAVGTAGDGPCAGLAGSGTYPGDNCTSGGGGAGYAAPGGSGGVSICSAPNNHAAGAGGPGTCGTATLVPLLGGSGGAGGVLAGANSASVPQPGGGGGGALQIAASGTITVSATGEIHAGGGGGGEAMESGGAGGGSGGAMLLEAPTVTIAVGAVLAANGGGGGAGDCN

Secondary structure (DSSP, 8-state):
-----EEEEESS-EEE-SEEE---BTTBPPTT--PPPPTTSPPSSTTPPPP-----TT----PPPPPP-SSSPPPP-PPB--STT-PBPPPPPPPS-S--TT-SS---PPPPPPP-B-TTT----PPPPPPPP-EEEEEESSEEEE-TT-EEE-PPPPPPP-SSBPPPPPPPP-EEEEESSEEEE-TT-EEE-PPPPPPP-B--

Nearest PDB structures (foldseek):
  5awg-assembly2_E  TM=1.544E-01  e=9.758E+00  Escherichia coli K-12

pLDDT: mean 91.73, std 10.64, range [37.09, 98.81]

Radius of gyration: 18.86 Å; Cα contacts (8 Å, |Δi|>4): 959; chains: 1; bounding box: 46×28×60 Å

Solvent-accessible surface area (backbone atoms only — not comparable to full-atom values): 8389 Å² total; per-residue (Å²): 131,22,91,50,46,47,74,45,83,41,96,33,72,44,78,36,66,47,78,48,76,33,37,26,60,43,41,49,31,8,40,18,8,18,31,23,4,51,63,56,28,42,19,33,57,98,10,21,2,30,30,26,33,42,72,52,87,86,42,47,44,20,1,7,5,0,11,11,5,21,74,47,61,23,52,59,24,50,67,29,81,48,79,82,89,59,59,26,59,37,2,47,32,6,52,26,74,68,51,52,99,82,43,77,75,66,51,24,5,9,0,0,0,0,1,12,50,12,35,94,77,48,91,52,69,42,18,39,2,0,0,0,0,1,12,39,37,41,39,26,75,33,35,38,36,34,33,48,66,9,32,40,35,12,25,17,5,43,13,27,60,14,60,47,6,4,4,1,2,3,1,4,14,25,34,78,46,82,45,41,88,42,78,45,76,36,82,70,37,43,80,44,49,45,56,27,52,62,23,56,48,43,63,114